Protein AF-A0AAX1ZIF3-F1 (afdb_monomer)

Secondary structure (DSSP, 8-state):
-HHHHHHHHHHIIIIIIHHHHHTT---HHHHHHHHHHHHHHHHHHTTS-TT---HHHHHHHHHTHHHHGGG--B-SS-SSTTPPPPB----SHHHHHHHHHHHHTTT-TT-EEEEEPPPBTTB--EEEEEEGGGTEEEEEEEE-STTS-HHHHHHHHHHHHHHHHTSGGGTT-EEEEEEEESS--HHHHHHHHHHHHTSTTEEEEEEEEPPP---

Mean predicted aligned error: 11.56 Å

Organism: Acinetobacter baumannii (NCBI:txid470)

Foldseek 3Di:
DVVVVVVVVCCCPPPVPVVCVVVVNDDPVNVVVVCVVVVVQVVVPPAAPSVADAPVNVVVVLLCVQVVCPVQQAFPDDPDPPDDRDHDDDQFQVSVLVVVCVVCCVRQVPKDAFQWDDDDVPDTATFGIARVVHLATEATGEDRDPPDPLVNVLVVLLVNQVVQLVDPSNVQGEYEYEYEYAHPPVVCVVVSQVSNCVRPRYPGYHYHYDHDDDD

Sequence (215 aa):
ENKNRLNLIHIFLNTEFKNSFIDENFSENILAALIYVFDKADKDISTVPPNGWSFEDLCNYLNNITPNLRRWTWELKPRTQGAEIVRWQINNEYHVQNLLYTLLAPIFPDIKDEENLPSIGQKKPRIDLYIPSLHTLIEVKYRKNTSKSFSELIGEIGEDASLYLSSESYSDAKVIVFLWDQTRSTQEHATFKMGIKSISGINECIVANSPSFIN

Structure (mmCIF, N/CA/C/O backbone):
data_AF-A0AAX1ZIF3-F1
#
_entry.id   AF-A0AAX1ZIF3-F1
#
loop_
_atom_site.group_PDB
_atom_site.id
_atom_site.type_symbol
_atom_site.label_atom_id
_atom_site.label_alt_id
_atom_site.label_comp_id
_atom_site.label_asym_id
_atom_site.label_entity_id
_atom_site.label_seq_id
_atom_site.pdbx_PDB_ins_code
_atom_site.Cartn_x
_atom_site.Cartn_y
_atom_site.Cartn_z
_atom_site.occupancy
_atom_site.B_iso_or_equiv
_atom_site.auth_seq_id
_atom_site.auth_comp_id
_atom_site.auth_asym_id
_atom_site.auth_atom_id
_atom_site.pdbx_PDB_model_num
ATOM 1 N N . GLU A 1 1 ? -26.975 -22.681 26.920 1.00 54.44 1 GLU A N 1
ATOM 2 C CA . GLU A 1 1 ? -25.848 -23.357 26.231 1.00 54.44 1 GLU A CA 1
ATOM 3 C C . GLU A 1 1 ? -24.497 -22.659 26.395 1.00 54.44 1 GLU A C 1
ATOM 5 O O . GLU A 1 1 ? -23.575 -23.302 26.879 1.00 54.44 1 GLU A O 1
ATOM 10 N N . ASN A 1 2 ? -24.356 -21.357 26.105 1.00 47.06 2 ASN A N 1
ATOM 11 C CA . ASN A 1 2 ? -23.049 -20.668 26.168 1.00 47.06 2 ASN A CA 1
ATOM 12 C C . ASN A 1 2 ? -22.349 -20.685 27.550 1.00 47.06 2 ASN A C 1
ATOM 14 O O . ASN A 1 2 ? -21.138 -20.878 27.616 1.00 47.06 2 ASN A O 1
ATOM 18 N N . LYS A 1 3 ? -23.095 -20.556 28.661 1.00 60.72 3 LYS A N 1
ATOM 19 C CA . LYS A 1 3 ? -22.528 -20.643 30.027 1.00 60.72 3 LYS A CA 1
ATOM 20 C C . LYS A 1 3 ? -21.965 -22.028 30.364 1.00 60.72 3 LYS A C 1
ATOM 22 O O . LYS A 1 3 ? -20.905 -22.112 30.971 1.00 60.72 3 LYS A O 1
ATOM 27 N N . ASN A 1 4 ? -22.635 -23.099 29.934 1.00 68.50 4 ASN A N 1
ATOM 28 C CA . ASN A 1 4 ? -22.145 -24.464 30.150 1.00 68.50 4 ASN A CA 1
ATOM 29 C C . ASN A 1 4 ? -20.885 -24.728 29.325 1.00 68.50 4 ASN A C 1
ATOM 31 O O . ASN A 1 4 ? -19.940 -25.315 29.836 1.00 68.50 4 ASN A O 1
ATOM 35 N N . ARG A 1 5 ? -20.837 -24.223 28.087 1.00 59.66 5 ARG A N 1
ATOM 36 C CA . ARG A 1 5 ? -19.658 -24.341 27.221 1.00 59.66 5 ARG A CA 1
ATOM 37 C C . ARG A 1 5 ? -18.428 -23.658 27.823 1.00 59.66 5 ARG A C 1
ATOM 39 O O . ARG A 1 5 ? -17.369 -24.267 27.879 1.00 59.66 5 ARG A O 1
ATOM 46 N N . LEU A 1 6 ? -18.575 -22.428 28.317 1.00 60.44 6 LEU A N 1
ATOM 47 C CA . LEU A 1 6 ? -17.484 -21.691 28.969 1.00 60.44 6 LEU A CA 1
ATOM 48 C C . LEU A 1 6 ? -17.012 -22.367 30.261 1.00 60.44 6 LEU A C 1
ATOM 50 O O . LEU A 1 6 ? -15.814 -22.404 30.522 1.00 60.44 6 LEU A O 1
ATOM 54 N N . ASN A 1 7 ? -17.935 -22.937 31.038 1.00 72.81 7 ASN A N 1
ATOM 55 C CA . ASN A 1 7 ? -17.588 -23.672 32.251 1.00 72.81 7 ASN A CA 1
ATOM 56 C C . ASN A 1 7 ? -16.807 -24.960 31.934 1.00 72.81 7 ASN A C 1
ATOM 58 O O . ASN A 1 7 ? -15.784 -25.229 32.551 1.00 72.81 7 ASN A O 1
ATOM 62 N N . LEU A 1 8 ? -17.232 -25.711 30.913 1.00 69.31 8 LEU A N 1
ATOM 63 C CA . LEU A 1 8 ? -16.524 -26.908 30.446 1.00 69.31 8 LEU A CA 1
ATOM 64 C C . LEU A 1 8 ? -15.120 -26.578 29.924 1.00 69.31 8 LEU A C 1
ATOM 66 O O . LEU A 1 8 ? -14.165 -27.260 30.277 1.00 69.31 8 LEU A O 1
ATOM 70 N N . ILE A 1 9 ? -14.980 -25.497 29.148 1.00 68.19 9 ILE A N 1
ATOM 71 C CA . ILE A 1 9 ? -13.672 -25.012 28.678 1.00 68.19 9 ILE A CA 1
ATOM 72 C C . ILE A 1 9 ? -12.780 -24.635 29.865 1.00 68.19 9 ILE A C 1
ATOM 74 O O . ILE A 1 9 ? -11.602 -24.976 29.881 1.00 68.19 9 ILE A O 1
ATOM 78 N N . HIS A 1 10 ? -13.333 -23.952 30.868 1.00 70.19 10 HIS A N 1
ATOM 79 C CA . HIS A 1 10 ? -12.582 -23.560 32.055 1.00 70.19 10 HIS A CA 1
ATOM 80 C C . HIS A 1 10 ? -12.097 -24.774 32.856 1.00 70.19 10 HIS A C 1
ATOM 82 O O . HIS A 1 10 ? -10.931 -24.816 33.235 1.00 70.19 10 HIS A O 1
ATOM 88 N N . ILE A 1 11 ? -12.964 -25.762 33.094 1.00 74.62 11 ILE A N 1
ATOM 89 C CA . ILE A 1 11 ? -12.614 -27.004 33.802 1.00 74.62 11 ILE A CA 1
ATOM 90 C C . ILE A 1 11 ? -11.526 -27.765 33.035 1.00 74.62 11 ILE A C 1
ATOM 92 O O . ILE A 1 11 ? -10.502 -28.128 33.613 1.00 74.62 11 ILE A O 1
ATOM 96 N N . PHE A 1 12 ? -11.695 -27.924 31.722 1.00 72.50 12 PHE A N 1
ATOM 97 C CA . PHE A 1 12 ? -10.707 -28.593 30.885 1.00 72.50 12 PHE A CA 1
ATOM 98 C C . PHE A 1 12 ? -9.350 -27.874 30.919 1.00 72.50 12 PHE A C 1
ATOM 100 O O . PHE A 1 12 ? -8.342 -28.487 31.253 1.00 72.50 12 PHE A O 1
ATOM 107 N N . LEU A 1 13 ? -9.306 -26.564 30.646 1.00 68.88 13 LEU A N 1
ATOM 108 C CA . LEU A 1 13 ? -8.047 -25.812 30.566 1.00 68.88 13 LEU A CA 1
ATOM 109 C C . LEU A 1 13 ? -7.347 -25.668 31.918 1.00 68.88 13 LEU A C 1
ATOM 111 O O . LEU A 1 13 ? -6.125 -25.776 31.992 1.00 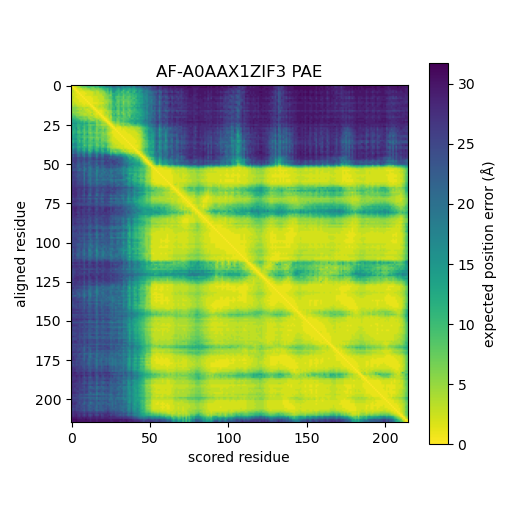68.88 13 LEU A O 1
ATOM 115 N N . ASN A 1 14 ? -8.097 -25.370 32.981 1.00 67.12 14 ASN A N 1
ATOM 116 C CA . ASN A 1 14 ? -7.504 -25.008 34.266 1.00 67.12 14 ASN A CA 1
ATOM 117 C C . ASN A 1 14 ? -7.336 -26.177 35.226 1.00 67.12 14 ASN A C 1
ATOM 119 O O . ASN A 1 14 ? -6.579 -26.038 36.183 1.00 67.12 14 ASN A O 1
ATOM 123 N N . THR A 1 15 ? -8.021 -27.293 34.998 1.00 65.50 15 THR A N 1
ATOM 124 C CA . THR A 1 15 ? -7.995 -28.426 35.922 1.00 65.50 15 THR A CA 1
ATOM 125 C C . THR A 1 15 ? -7.434 -29.659 35.241 1.00 65.50 15 THR A C 1
ATOM 127 O O . THR A 1 15 ? -6.406 -30.164 35.668 1.00 65.50 15 THR A O 1
ATOM 130 N N . GLU A 1 16 ? -8.040 -30.124 34.156 1.00 66.94 16 GLU A N 1
ATOM 131 C CA . GLU A 1 16 ? -7.619 -31.388 33.541 1.00 66.94 16 GLU A CA 1
ATOM 132 C C . GLU A 1 16 ? -6.311 -31.231 32.760 1.00 66.94 16 GLU A C 1
ATOM 134 O O . GLU A 1 16 ? -5.362 -31.985 32.970 1.00 66.94 16 GLU A O 1
ATOM 139 N N . PHE A 1 17 ? -6.223 -30.207 31.912 1.00 66.88 17 PHE A N 1
ATOM 140 C CA . PHE A 1 17 ? -5.078 -29.975 31.040 1.00 66.88 17 PHE A CA 1
ATOM 141 C C . PHE A 1 17 ? -3.835 -29.527 31.815 1.00 66.88 17 PHE A C 1
ATOM 143 O O . PHE A 1 17 ? -2.776 -30.133 31.676 1.00 66.88 17 PHE A O 1
ATOM 150 N N . LYS A 1 18 ? -3.960 -28.503 32.672 1.00 65.44 18 LYS A N 1
ATOM 151 C CA . LYS A 1 18 ? -2.836 -28.000 33.481 1.00 65.44 18 LYS A CA 1
ATOM 152 C C . LYS A 1 18 ? -2.271 -29.051 34.430 1.00 65.44 18 LYS A C 1
ATOM 154 O O . LYS A 1 18 ? -1.054 -29.151 34.528 1.00 65.44 18 LYS A O 1
ATOM 159 N N . ASN A 1 19 ? -3.120 -29.839 35.091 1.00 66.19 19 ASN A N 1
ATOM 160 C CA . ASN A 1 19 ? -2.633 -30.866 36.012 1.00 66.19 19 ASN A CA 1
ATOM 161 C C . ASN A 1 19 ? -1.974 -32.025 35.251 1.00 66.19 19 ASN A C 1
ATOM 163 O O . ASN A 1 19 ? -0.877 -32.432 35.611 1.00 66.19 19 ASN A O 1
ATOM 167 N N . SER A 1 20 ? -2.564 -32.475 34.136 1.00 64.69 20 SER A N 1
ATOM 168 C CA . SER A 1 20 ? -1.953 -33.521 33.295 1.00 64.69 20 SER A CA 1
ATOM 169 C C . SER A 1 20 ? -0.615 -33.083 32.685 1.00 64.69 20 SER A C 1
ATOM 171 O O . SER A 1 20 ? 0.263 -33.913 32.478 1.00 64.69 20 SER A O 1
ATOM 173 N N . PHE A 1 21 ? -0.445 -31.781 32.418 1.00 63.16 21 PHE A N 1
ATOM 174 C CA . PHE A 1 21 ? 0.812 -31.206 31.933 1.00 63.16 21 PHE A CA 1
ATOM 175 C C . PHE A 1 21 ? 1.900 -31.156 33.013 1.00 63.16 21 PHE A C 1
ATOM 177 O O . PHE A 1 21 ? 3.072 -31.328 32.699 1.00 63.16 21 PHE A O 1
ATOM 184 N N . ILE A 1 22 ? 1.525 -30.930 34.276 1.00 64.19 22 ILE A N 1
ATOM 185 C CA . ILE A 1 22 ? 2.457 -30.930 35.415 1.00 64.19 22 ILE A CA 1
ATOM 186 C C . ILE A 1 22 ? 2.921 -32.354 35.744 1.00 64.19 22 ILE A C 1
ATOM 188 O O . ILE A 1 22 ? 4.091 -32.553 36.057 1.00 64.19 22 ILE A O 1
ATOM 192 N N . ASP A 1 23 ? 2.020 -33.332 35.639 1.00 66.50 23 ASP A N 1
ATOM 193 C CA . ASP A 1 23 ? 2.282 -34.722 36.028 1.00 66.50 23 ASP A CA 1
ATOM 194 C C . ASP A 1 23 ? 2.811 -35.602 34.873 1.00 66.50 23 ASP A C 1
ATOM 196 O O . ASP A 1 23 ? 2.999 -36.803 35.059 1.00 66.50 23 ASP A O 1
ATOM 200 N N . GLU A 1 24 ? 3.009 -35.032 33.672 1.00 64.69 24 GLU A N 1
ATOM 201 C CA . GLU A 1 24 ? 3.404 -35.712 32.416 1.00 64.69 24 GLU A CA 1
ATOM 202 C C . GLU A 1 24 ? 2.545 -36.942 32.038 1.00 64.69 24 GLU A C 1
ATOM 204 O O . GLU A 1 24 ? 2.916 -37.750 31.184 1.00 64.69 24 GLU A O 1
ATOM 209 N N . ASN A 1 25 ? 1.366 -37.090 32.643 1.00 67.38 25 ASN A N 1
ATOM 210 C CA . ASN A 1 25 ? 0.545 -38.291 32.546 1.00 67.38 25 ASN A CA 1
ATOM 211 C C . ASN A 1 25 ? -0.729 -38.008 31.740 1.00 67.38 25 ASN A C 1
ATOM 213 O O . ASN A 1 25 ? -1.809 -37.766 32.284 1.00 67.38 25 ASN A O 1
ATOM 217 N N . PHE A 1 26 ? -0.594 -37.997 30.414 1.00 67.06 26 PHE A N 1
ATOM 218 C CA . PHE A 1 26 ? -1.705 -37.731 29.501 1.00 67.06 26 PHE A CA 1
ATOM 219 C C . PHE A 1 26 ? -2.489 -39.010 29.197 1.00 67.06 26 PHE A C 1
ATOM 221 O O . PHE A 1 26 ? -1.935 -39.993 28.710 1.00 67.06 26 PHE A O 1
ATOM 228 N N . SER A 1 27 ? -3.807 -38.986 29.412 1.00 75.50 27 SER A N 1
ATOM 229 C CA . SER A 1 27 ? -4.677 -40.052 28.898 1.00 75.50 27 SER A CA 1
ATOM 230 C C . SER A 1 27 ? -4.715 -40.044 27.362 1.00 75.50 27 SER A C 1
ATOM 232 O O . SER A 1 27 ? -4.562 -38.990 26.739 1.00 75.50 27 SER A O 1
ATOM 234 N N . GLU A 1 28 ? -4.986 -41.198 26.742 1.00 76.06 28 GLU A N 1
ATOM 235 C CA . GLU A 1 28 ? -5.074 -41.340 25.275 1.00 76.06 28 GLU A CA 1
ATOM 236 C C . GLU A 1 28 ? -6.054 -40.336 24.642 1.00 76.06 28 GLU A C 1
ATOM 238 O O . GLU A 1 28 ? -5.779 -39.770 23.586 1.00 76.06 28 GLU A O 1
ATOM 243 N N . ASN A 1 29 ? -7.162 -40.037 25.328 1.00 73.69 29 ASN A N 1
ATOM 244 C CA . ASN A 1 29 ? -8.156 -39.064 24.873 1.00 73.69 29 ASN A CA 1
ATOM 245 C C . ASN A 1 29 ? -7.629 -37.621 24.899 1.00 73.69 29 ASN A C 1
ATOM 247 O O . ASN A 1 29 ? -7.932 -36.844 23.994 1.00 73.69 29 ASN A O 1
ATOM 251 N N . ILE A 1 30 ? -6.832 -37.254 25.911 1.00 74.94 30 ILE A N 1
ATOM 252 C CA . ILE A 1 30 ? -6.202 -35.927 25.982 1.00 74.94 30 ILE A CA 1
ATOM 253 C C . ILE A 1 30 ? -5.134 -35.806 24.894 1.00 74.94 30 ILE A C 1
ATOM 255 O O . ILE A 1 30 ? -5.060 -34.774 24.232 1.00 74.94 30 ILE A O 1
ATOM 259 N N . LEU A 1 31 ? -4.358 -36.866 24.655 1.00 75.94 31 LEU A N 1
ATOM 260 C CA . LEU A 1 31 ? -3.363 -36.889 23.585 1.00 75.94 31 LEU A CA 1
ATOM 261 C C . LEU A 1 31 ? -4.022 -36.749 22.203 1.00 75.94 31 LEU A C 1
ATOM 263 O O . LEU A 1 31 ? -3.573 -35.950 21.388 1.00 75.94 31 LEU A O 1
ATOM 267 N N . ALA A 1 32 ? -5.127 -37.459 21.958 1.00 75.38 32 ALA A N 1
ATOM 268 C CA . ALA A 1 32 ? -5.898 -37.348 20.720 1.00 75.38 32 ALA A CA 1
ATOM 269 C C . ALA A 1 32 ? -6.518 -35.953 20.541 1.00 75.38 32 ALA A C 1
ATOM 271 O O . ALA A 1 32 ? -6.499 -35.412 19.436 1.00 75.38 32 ALA A O 1
ATOM 272 N N . ALA A 1 33 ? -7.023 -35.340 21.617 1.00 79.31 33 ALA A N 1
ATOM 273 C CA . ALA A 1 33 ? -7.526 -33.969 21.587 1.00 79.31 33 ALA A CA 1
ATOM 274 C C . ALA A 1 33 ? -6.408 -32.954 21.306 1.00 79.31 33 ALA A C 1
ATOM 276 O O . ALA A 1 33 ? -6.611 -32.036 20.517 1.00 79.31 33 ALA A O 1
ATOM 277 N N . LEU A 1 34 ? -5.223 -33.137 21.897 1.00 76.69 34 LEU A N 1
ATOM 278 C CA . LEU A 1 34 ? -4.050 -32.308 21.627 1.00 76.69 34 LEU A CA 1
ATOM 279 C C . LEU A 1 34 ? -3.603 -32.433 20.179 1.00 76.69 34 LEU A C 1
ATOM 281 O O . LEU A 1 34 ? -3.457 -31.415 19.517 1.00 76.69 34 LEU A O 1
ATOM 285 N N . ILE A 1 35 ? -3.448 -33.659 19.676 1.00 75.25 35 ILE A N 1
ATOM 286 C CA . ILE A 1 35 ? -3.110 -33.908 18.273 1.00 75.25 35 ILE A CA 1
ATOM 287 C C . ILE A 1 35 ? -4.164 -33.271 17.375 1.00 75.25 35 ILE A C 1
ATOM 289 O O . ILE A 1 35 ? -3.793 -32.561 16.462 1.00 75.25 35 ILE A O 1
ATOM 293 N N . TYR A 1 36 ? -5.459 -33.425 17.650 1.00 78.62 36 TYR A N 1
ATOM 294 C CA . TYR A 1 36 ? -6.511 -32.782 16.859 1.00 78.62 36 TYR A CA 1
ATOM 295 C C . TYR A 1 36 ? -6.435 -31.247 16.887 1.00 78.62 36 TYR A C 1
ATOM 297 O O . TYR A 1 36 ? -6.606 -30.609 15.851 1.00 78.62 36 TYR A O 1
ATOM 305 N N . VAL A 1 37 ? -6.174 -30.641 18.050 1.00 77.12 37 VAL A N 1
ATOM 306 C CA . VAL A 1 37 ? -6.008 -29.185 18.189 1.00 77.12 37 VAL A CA 1
ATOM 307 C C . VAL A 1 37 ? -4.765 -28.709 17.448 1.00 77.12 37 VAL A C 1
ATOM 309 O O . VAL A 1 37 ? -4.859 -27.723 16.727 1.00 77.12 37 VAL A O 1
ATOM 312 N N . PHE A 1 38 ? -3.639 -29.412 17.576 1.00 69.25 38 PHE A N 1
ATOM 313 C CA . PHE A 1 38 ? -2.416 -29.110 16.839 1.00 69.25 38 PHE A CA 1
ATOM 314 C C . PHE A 1 38 ? -2.603 -29.314 15.343 1.00 69.25 38 PHE A C 1
ATOM 316 O O . PHE A 1 38 ? -2.237 -28.439 14.592 1.00 69.25 38 PHE A O 1
ATOM 323 N N . ASP A 1 39 ? -3.257 -30.381 14.899 1.00 66.75 39 ASP A N 1
ATOM 324 C CA . ASP A 1 39 ? -3.504 -30.677 13.486 1.00 66.75 39 ASP A CA 1
ATOM 325 C C . ASP A 1 39 ? -4.503 -29.678 12.870 1.00 66.75 39 ASP A C 1
ATOM 327 O O . ASP A 1 39 ? -4.415 -29.322 11.694 1.00 66.75 39 ASP A O 1
ATOM 331 N N . LYS A 1 40 ? -5.453 -29.173 13.671 1.00 66.50 40 LYS A N 1
ATOM 332 C CA . LYS A 1 40 ? -6.357 -28.088 13.273 1.00 66.50 40 LYS A CA 1
ATOM 333 C C . LYS A 1 40 ? -5.637 -26.742 13.240 1.00 66.50 40 LYS A C 1
ATOM 335 O O . LYS A 1 40 ? -5.838 -26.006 12.280 1.00 66.50 40 LYS A O 1
ATOM 340 N N . ALA A 1 41 ? -4.802 -26.455 14.237 1.00 58.41 41 ALA A N 1
ATOM 341 C CA . ALA A 1 41 ? -3.949 -25.275 14.257 1.00 58.41 41 ALA A CA 1
ATOM 342 C C . ALA A 1 41 ? -2.951 -25.312 13.092 1.00 58.41 41 ALA A C 1
ATOM 344 O O . ALA A 1 41 ? -2.822 -24.322 12.396 1.00 58.41 41 ALA A O 1
ATOM 345 N N . ASP A 1 42 ? -2.342 -26.458 12.795 1.00 57.31 42 ASP A N 1
ATOM 346 C CA . ASP A 1 42 ? -1.377 -26.676 11.714 1.00 57.31 42 ASP A CA 1
ATOM 347 C C . ASP A 1 42 ? -2.023 -26.516 10.335 1.00 57.31 42 ASP A C 1
ATOM 349 O O . ASP A 1 42 ? -1.455 -25.884 9.442 1.00 57.31 42 ASP A O 1
ATOM 353 N N . LYS A 1 43 ? -3.260 -27.007 10.167 1.00 56.44 43 LYS A N 1
ATOM 354 C CA . LYS A 1 43 ? -4.082 -26.719 8.979 1.00 56.44 43 LYS A CA 1
ATOM 355 C C . LYS A 1 43 ? -4.381 -25.225 8.822 1.00 56.44 43 LYS A C 1
ATOM 357 O O . LYS A 1 43 ? -4.498 -24.765 7.688 1.00 56.44 43 LYS A O 1
ATOM 362 N N . ASP A 1 44 ? -4.454 -24.480 9.923 1.00 52.94 44 ASP A N 1
ATOM 363 C CA . ASP A 1 44 ? -4.643 -23.025 9.927 1.00 52.94 44 ASP A CA 1
ATOM 364 C C . ASP A 1 44 ? -3.287 -22.257 9.815 1.00 52.94 44 ASP A C 1
ATOM 366 O O . ASP A 1 44 ? -3.263 -21.109 9.376 1.00 52.94 44 ASP A O 1
ATOM 370 N N . ILE A 1 45 ? -2.143 -22.898 10.113 1.00 47.91 45 ILE A N 1
ATOM 371 C CA . ILE A 1 45 ? -0.772 -22.328 10.173 1.00 47.91 45 ILE A CA 1
ATOM 372 C C . ILE A 1 45 ? -0.072 -22.233 8.808 1.00 47.91 45 ILE A C 1
ATOM 374 O O . ILE A 1 45 ? 0.961 -21.574 8.693 1.00 47.91 45 ILE A O 1
ATOM 378 N N . SER A 1 46 ? -0.607 -22.824 7.736 1.00 47.53 46 SER A N 1
ATOM 379 C CA . SER A 1 46 ? 0.125 -22.845 6.456 1.00 47.53 46 SER A CA 1
ATOM 380 C C . SER A 1 46 ? 0.300 -21.476 5.765 1.00 47.53 46 SER A C 1
ATOM 382 O O . SER A 1 46 ? 1.047 -21.398 4.789 1.00 47.53 46 SER A O 1
ATOM 384 N N . THR A 1 47 ? -0.290 -20.384 6.277 1.00 52.38 47 THR A N 1
ATOM 385 C CA . THR A 1 47 ? -0.118 -19.027 5.711 1.00 52.38 47 THR A CA 1
ATOM 386 C C . THR A 1 47 ? -0.109 -17.851 6.706 1.00 52.38 47 THR A C 1
ATOM 388 O O . THR A 1 47 ? 0.279 -16.752 6.306 1.00 52.38 47 THR A O 1
ATOM 391 N N . VAL A 1 48 ? -0.497 -18.016 7.981 1.00 52.81 48 VAL A N 1
ATOM 392 C CA . VAL A 1 48 ? -0.734 -16.889 8.913 1.00 52.81 48 VAL A CA 1
ATOM 393 C C . VAL A 1 48 ? -0.269 -17.238 10.345 1.00 52.81 48 VAL A C 1
ATOM 395 O O . VAL A 1 48 ? -0.498 -18.361 10.792 1.00 52.81 48 VAL A O 1
ATOM 398 N N . PRO A 1 49 ? 0.379 -16.317 11.094 1.00 50.78 49 PRO A N 1
ATOM 399 C CA . PRO A 1 49 ? 0.674 -16.503 12.513 1.00 50.78 49 PRO A CA 1
ATOM 400 C C . PRO A 1 49 ? -0.602 -16.766 13.340 1.00 50.78 49 PRO A C 1
ATOM 402 O O . PRO A 1 49 ? -1.672 -16.256 13.006 1.00 50.78 49 PRO A O 1
ATOM 405 N N . PRO A 1 50 ? -0.498 -17.509 14.459 1.00 44.78 50 PRO A N 1
ATOM 406 C CA . PRO A 1 50 ? -1.641 -18.056 15.205 1.00 44.78 50 PRO A CA 1
ATOM 407 C C . PRO A 1 50 ? -2.634 -17.026 15.784 1.00 44.78 50 PRO A C 1
ATOM 409 O O . PRO A 1 50 ? -3.719 -17.411 16.207 1.00 44.78 50 PRO A O 1
ATOM 412 N N . ASN A 1 51 ? -2.300 -15.728 15.775 1.00 54.50 51 ASN A N 1
ATOM 413 C CA . ASN A 1 51 ? -3.157 -14.630 16.243 1.00 54.50 51 ASN A CA 1
ATOM 414 C C . ASN A 1 51 ? -3.705 -13.743 15.104 1.00 54.50 51 ASN A C 1
ATOM 416 O O . ASN A 1 51 ? -4.258 -12.678 15.378 1.00 54.50 51 ASN A O 1
ATOM 420 N N . GLY A 1 52 ? -3.535 -14.140 13.838 1.00 71.44 52 GLY A N 1
ATOM 421 C CA . GLY A 1 52 ? -3.704 -13.230 12.704 1.00 71.44 52 GLY A CA 1
ATOM 422 C C . GLY A 1 52 ? -2.531 -12.250 12.584 1.00 71.44 52 GLY A C 1
ATOM 423 O O . GLY A 1 52 ? -1.612 -12.256 13.404 1.00 71.44 52 GLY A O 1
ATOM 424 N N . TRP A 1 53 ? -2.525 -11.426 11.536 1.00 86.81 53 TRP A N 1
ATOM 425 C CA . TRP A 1 53 ? -1.509 -10.380 11.376 1.00 86.81 53 TRP A CA 1
ATOM 426 C C . TRP A 1 53 ? -1.860 -9.174 12.238 1.00 86.81 53 TRP A C 1
ATOM 428 O O . TRP A 1 53 ? -3.022 -8.800 12.352 1.00 86.81 53 TRP A O 1
ATOM 438 N N . SER A 1 54 ? -0.856 -8.531 12.818 1.00 90.50 54 SER A N 1
ATOM 439 C CA . SER A 1 54 ? -0.979 -7.169 13.325 1.00 90.50 54 SER A CA 1
ATOM 440 C C . SER A 1 54 ? -0.729 -6.149 12.206 1.00 90.50 54 SER A C 1
ATOM 442 O O . SER A 1 54 ? -0.246 -6.478 11.121 1.00 90.50 54 SER A O 1
ATOM 444 N N . PHE A 1 55 ? -1.008 -4.872 12.482 1.00 93.50 55 PHE A N 1
ATOM 445 C CA . PHE A 1 55 ? -0.611 -3.776 11.587 1.00 93.50 55 PHE A CA 1
ATOM 446 C C . PHE A 1 55 ? 0.904 -3.769 11.320 1.00 93.50 55 PHE A C 1
ATOM 448 O O . PHE A 1 55 ? 1.333 -3.521 10.198 1.00 93.50 55 PHE A O 1
ATOM 455 N N . GLU A 1 56 ? 1.708 -4.085 12.336 1.00 93.62 56 GLU A N 1
ATOM 456 C CA . GLU A 1 56 ? 3.164 -4.133 12.216 1.00 93.62 56 GLU A CA 1
ATOM 457 C C . GLU A 1 56 ? 3.615 -5.286 11.306 1.00 93.62 56 GLU A C 1
ATOM 459 O O . GLU A 1 56 ? 4.512 -5.109 10.484 1.00 93.62 56 GLU A O 1
ATOM 464 N N . ASP A 1 57 ? 2.949 -6.442 11.371 1.00 92.38 57 ASP A N 1
ATOM 465 C CA . ASP A 1 57 ? 3.225 -7.568 10.467 1.00 92.38 57 ASP A CA 1
ATOM 466 C C . ASP A 1 57 ? 2.925 -7.199 9.008 1.00 92.38 57 ASP A C 1
ATOM 468 O O . ASP A 1 57 ? 3.736 -7.475 8.120 1.00 92.38 57 ASP A O 1
ATOM 472 N N . LEU A 1 58 ? 1.811 -6.493 8.761 1.00 94.50 58 LEU A N 1
ATOM 473 C CA . LEU A 1 58 ? 1.475 -5.962 7.436 1.00 94.50 58 LEU A CA 1
ATOM 474 C C . LEU A 1 58 ? 2.549 -4.991 6.930 1.00 94.50 58 LEU A C 1
ATOM 476 O O . LEU A 1 58 ? 3.041 -5.147 5.809 1.00 94.50 58 LEU A O 1
ATOM 480 N N . CYS A 1 59 ? 2.951 -4.019 7.751 1.00 95.38 59 CYS A N 1
ATOM 481 C CA . CYS A 1 59 ? 4.005 -3.065 7.406 1.00 95.38 59 CYS A CA 1
ATOM 482 C C . CYS A 1 59 ? 5.328 -3.772 7.089 1.00 95.38 59 CYS A C 1
ATOM 484 O O . CYS A 1 59 ? 5.986 -3.449 6.094 1.00 95.38 59 CYS A O 1
ATOM 486 N N . ASN A 1 60 ? 5.710 -4.764 7.893 1.00 92.31 60 ASN A N 1
ATOM 487 C CA . ASN A 1 60 ? 6.926 -5.542 7.681 1.00 92.31 60 ASN A CA 1
ATOM 488 C C . ASN A 1 60 ? 6.861 -6.359 6.391 1.00 92.31 60 ASN A C 1
ATOM 490 O O . ASN A 1 60 ? 7.820 -6.362 5.616 1.00 92.31 60 ASN A O 1
ATOM 494 N N . TYR A 1 61 ? 5.737 -7.005 6.101 1.00 92.75 61 TYR A N 1
ATOM 495 C CA . TYR A 1 61 ? 5.562 -7.741 4.853 1.00 92.75 61 TYR A CA 1
ATOM 496 C C . TYR A 1 61 ? 5.656 -6.838 3.623 1.00 92.75 61 TYR A C 1
ATOM 498 O O . TYR A 1 61 ? 6.427 -7.121 2.704 1.00 92.75 61 TYR A O 1
ATOM 506 N N . LEU A 1 62 ? 4.922 -5.723 3.624 1.00 94.38 62 LEU A N 1
ATOM 507 C CA . LEU A 1 62 ? 4.898 -4.778 2.511 1.00 94.38 62 LEU A CA 1
ATOM 508 C C . LEU A 1 62 ? 6.287 -4.161 2.260 1.00 94.38 62 LEU A C 1
ATOM 510 O O . LEU A 1 62 ? 6.715 -4.061 1.107 1.00 94.38 62 LEU A O 1
ATOM 514 N N . ASN A 1 63 ? 7.044 -3.825 3.314 1.00 90.38 63 ASN A N 1
ATOM 515 C CA . ASN A 1 63 ? 8.437 -3.370 3.182 1.00 90.38 63 ASN A CA 1
ATOM 516 C C . ASN A 1 63 ? 9.351 -4.435 2.548 1.00 90.38 63 ASN A C 1
ATOM 518 O O . ASN A 1 63 ? 10.302 -4.099 1.837 1.00 90.38 63 ASN A O 1
ATOM 522 N N . ASN A 1 64 ? 9.044 -5.717 2.749 1.00 87.81 64 ASN A N 1
ATOM 523 C CA . ASN A 1 64 ? 9.803 -6.840 2.204 1.00 87.81 64 ASN A CA 1
ATOM 524 C C . ASN A 1 64 ? 9.359 -7.283 0.798 1.00 87.81 64 ASN A C 1
ATOM 526 O O . ASN A 1 64 ? 9.983 -8.180 0.225 1.00 87.81 64 ASN A O 1
ATOM 530 N N . ILE A 1 65 ? 8.367 -6.632 0.176 1.00 85.25 65 ILE A N 1
ATOM 531 C CA . ILE A 1 65 ? 7.978 -6.930 -1.214 1.00 85.25 65 ILE A CA 1
ATOM 532 C C . ILE A 1 65 ? 9.159 -6.717 -2.166 1.00 85.25 65 ILE A C 1
ATOM 534 O O . ILE A 1 65 ? 9.453 -7.598 -2.969 1.00 85.25 65 ILE A O 1
ATOM 538 N N . THR A 1 66 ? 9.883 -5.596 -2.063 1.00 76.19 66 THR A N 1
ATOM 539 C CA . THR A 1 66 ? 10.949 -5.250 -3.028 1.00 76.19 66 THR A CA 1
ATOM 540 C C . THR A 1 66 ? 12.050 -6.325 -3.114 1.00 76.19 66 THR A C 1
ATOM 542 O O . THR A 1 66 ? 12.357 -6.762 -4.227 1.00 76.19 66 THR A O 1
ATOM 545 N N . PRO A 1 67 ? 12.620 -6.828 -1.996 1.00 71.19 67 PRO A N 1
ATOM 546 C CA . PRO A 1 67 ? 13.528 -7.979 -2.026 1.00 71.19 67 PRO A CA 1
ATOM 547 C C . PRO A 1 67 ? 12.949 -9.248 -2.670 1.00 71.19 67 PRO A C 1
ATOM 549 O O . PRO A 1 67 ? 13.707 -10.014 -3.269 1.00 71.19 67 PRO A O 1
ATOM 552 N N . ASN A 1 68 ? 11.637 -9.473 -2.573 1.00 69.75 68 ASN A N 1
ATOM 553 C CA . ASN A 1 68 ? 10.962 -10.658 -3.113 1.00 69.75 68 ASN A CA 1
ATOM 554 C C . ASN A 1 68 ? 10.709 -10.573 -4.626 1.00 69.75 68 ASN A C 1
ATOM 556 O O . ASN A 1 68 ? 10.558 -11.600 -5.288 1.00 69.75 68 ASN A O 1
ATOM 560 N N . LEU A 1 69 ? 10.794 -9.379 -5.221 1.00 80.62 69 LEU A N 1
ATOM 561 C CA . LEU A 1 69 ? 10.690 -9.193 -6.673 1.00 80.62 69 LEU A CA 1
ATOM 562 C C . LEU A 1 69 ? 11.933 -9.682 -7.452 1.00 80.62 69 LEU A C 1
ATOM 564 O O . LEU A 1 69 ? 12.032 -9.475 -8.657 1.00 80.62 69 LEU A O 1
ATOM 568 N N . ARG A 1 70 ? 12.880 -10.391 -6.820 1.00 76.62 70 ARG A N 1
ATOM 569 C CA . ARG A 1 70 ? 14.034 -11.024 -7.502 1.00 76.62 70 ARG A CA 1
ATOM 570 C C . ARG A 1 70 ? 13.637 -12.008 -8.602 1.00 76.62 70 ARG A C 1
ATOM 572 O O . ARG A 1 70 ? 14.403 -12.222 -9.537 1.00 76.62 70 ARG A O 1
ATOM 579 N N . ARG A 1 71 ? 12.473 -12.647 -8.473 1.00 80.94 71 ARG A N 1
ATOM 580 C CA . ARG A 1 71 ? 11.927 -13.581 -9.472 1.00 80.94 71 ARG A CA 1
ATOM 581 C C . ARG A 1 71 ? 10.952 -12.905 -10.440 1.00 80.94 71 ARG A C 1
ATOM 583 O O . ARG A 1 71 ? 10.243 -13.607 -11.152 1.00 80.94 71 ARG A O 1
ATOM 590 N N . TRP A 1 72 ? 10.923 -11.570 -10.485 1.00 88.50 72 TRP A N 1
ATOM 591 C CA . TRP A 1 72 ? 10.090 -10.825 -11.423 1.00 88.50 72 TRP A CA 1
ATOM 592 C C . TRP A 1 72 ? 10.425 -11.205 -12.865 1.00 88.50 72 TRP A C 1
ATOM 594 O O . TRP A 1 72 ? 11.586 -11.165 -13.280 1.00 88.50 72 TRP A O 1
ATOM 604 N N . THR A 1 73 ? 9.410 -11.600 -13.631 1.00 88.81 73 THR A N 1
ATOM 605 C CA . THR A 1 73 ? 9.632 -12.079 -14.995 1.00 88.81 73 THR A CA 1
ATOM 606 C C . THR A 1 73 ? 9.949 -10.907 -15.910 1.00 88.81 73 THR A C 1
ATOM 608 O O . THR A 1 73 ? 9.102 -10.055 -16.184 1.00 88.81 73 THR A O 1
ATOM 611 N N . TRP A 1 74 ? 11.183 -10.879 -16.404 1.00 88.62 74 TRP A N 1
ATOM 612 C CA . TRP A 1 74 ? 11.629 -9.933 -17.413 1.00 88.62 74 TRP A CA 1
ATOM 613 C C . TRP A 1 74 ? 12.617 -10.596 -18.359 1.00 88.62 74 TRP A C 1
ATOM 615 O O . TRP A 1 74 ? 13.806 -10.730 -18.072 1.00 88.62 74 TRP A O 1
ATOM 625 N N . GLU A 1 75 ? 12.107 -11.064 -19.489 1.00 90.38 75 GLU A N 1
ATOM 626 C CA . GLU A 1 75 ? 12.907 -11.787 -20.463 1.00 90.38 75 GLU A CA 1
ATOM 627 C C . GLU A 1 75 ? 13.486 -10.834 -21.519 1.00 90.38 75 GLU A C 1
ATOM 629 O O . GLU A 1 75 ? 12.831 -9.918 -22.033 1.00 90.38 75 GLU A O 1
ATOM 634 N N . LEU A 1 76 ? 14.762 -11.048 -21.841 1.00 87.94 76 LEU A N 1
ATOM 635 C CA . LEU A 1 76 ? 15.444 -10.394 -22.963 1.00 87.94 76 LEU A CA 1
ATOM 636 C C . LEU A 1 76 ? 15.461 -11.282 -24.213 1.00 87.94 76 LEU A C 1
ATOM 638 O O . LEU A 1 76 ? 15.615 -10.782 -25.322 1.00 87.94 76 LEU A O 1
ATOM 642 N N . LYS A 1 77 ? 15.286 -12.593 -24.024 1.00 89.50 77 LYS A N 1
ATOM 643 C CA . LYS A 1 77 ? 15.212 -13.620 -25.064 1.00 89.50 77 LYS A CA 1
ATOM 644 C C . LYS A 1 77 ? 14.261 -14.737 -24.616 1.00 89.50 77 LYS A C 1
ATOM 646 O O . LYS A 1 77 ? 14.150 -14.941 -23.403 1.00 89.50 77 LYS A O 1
ATOM 651 N N . PRO A 1 78 ? 13.638 -15.475 -25.549 1.00 89.56 78 PRO A N 1
ATOM 652 C CA . PRO A 1 78 ? 12.830 -16.643 -25.216 1.00 89.56 78 PRO A CA 1
ATOM 653 C C . PRO A 1 78 ? 13.606 -17.645 -24.360 1.00 89.56 78 PRO A C 1
ATOM 655 O O . PRO A 1 78 ? 14.782 -17.917 -24.625 1.00 89.56 78 PRO A O 1
ATOM 658 N N . ARG A 1 79 ? 12.959 -18.206 -23.335 1.00 85.06 79 ARG A N 1
ATOM 659 C CA . ARG A 1 79 ? 13.566 -19.238 -22.473 1.00 85.06 79 ARG A CA 1
ATOM 660 C C . ARG A 1 79 ? 13.450 -20.652 -23.031 1.00 85.06 79 ARG A C 1
ATOM 662 O O . ARG A 1 79 ? 14.216 -21.524 -22.630 1.00 85.06 79 ARG A O 1
ATOM 669 N N . THR A 1 80 ? 12.528 -20.875 -23.959 1.00 88.44 80 THR A N 1
ATOM 670 C CA . THR A 1 80 ? 12.309 -22.157 -24.633 1.00 88.44 80 THR A CA 1
ATOM 671 C C . THR A 1 80 ? 12.177 -21.941 -26.139 1.00 88.44 80 THR A C 1
ATOM 673 O O . THR A 1 80 ? 11.859 -20.844 -26.605 1.00 88.44 80 THR A O 1
ATOM 676 N N . GLN A 1 81 ? 12.479 -22.979 -26.923 1.00 87.19 81 GLN A N 1
ATOM 677 C CA . GLN A 1 81 ? 12.407 -22.907 -28.381 1.00 87.19 81 GLN A CA 1
ATOM 678 C C . GLN A 1 81 ? 10.969 -22.605 -28.825 1.00 87.19 81 GLN A C 1
ATOM 680 O O . GLN A 1 81 ? 10.049 -23.345 -28.491 1.00 87.19 81 GLN A O 1
ATOM 685 N N . GLY A 1 82 ? 10.790 -21.520 -29.582 1.00 85.38 82 GLY A N 1
ATOM 686 C CA . GLY A 1 82 ? 9.486 -21.099 -30.103 1.00 85.38 82 GLY A CA 1
ATOM 687 C C . GLY A 1 82 ? 8.602 -20.315 -29.126 1.00 85.38 82 GLY A C 1
ATOM 688 O O . GLY A 1 82 ? 7.491 -19.963 -29.506 1.00 85.38 82 GLY A O 1
ATOM 689 N N . ALA A 1 83 ? 9.061 -20.022 -27.904 1.00 90.50 83 ALA A N 1
ATOM 690 C CA . ALA A 1 83 ? 8.299 -19.195 -26.968 1.00 90.50 83 ALA A CA 1
ATOM 691 C C . ALA A 1 83 ? 8.434 -17.693 -27.251 1.00 90.50 83 ALA A C 1
ATOM 693 O O . ALA A 1 83 ? 9.454 -17.219 -27.759 1.00 90.50 83 ALA A O 1
ATOM 694 N N . GLU A 1 84 ? 7.409 -16.938 -26.865 1.00 93.06 84 GLU A N 1
ATOM 695 C CA . GLU A 1 84 ? 7.468 -15.481 -26.819 1.00 93.06 84 GLU A CA 1
ATOM 696 C C . GLU A 1 84 ? 8.213 -15.000 -25.570 1.00 93.06 84 GLU A C 1
ATOM 698 O O . GLU A 1 84 ? 8.298 -15.691 -24.556 1.00 93.06 84 GLU A O 1
ATOM 703 N N . ILE A 1 85 ? 8.759 -13.790 -25.658 1.00 92.94 85 ILE A N 1
ATOM 704 C CA . ILE A 1 85 ? 9.415 -13.119 -24.537 1.00 92.94 85 ILE A CA 1
ATOM 705 C C . I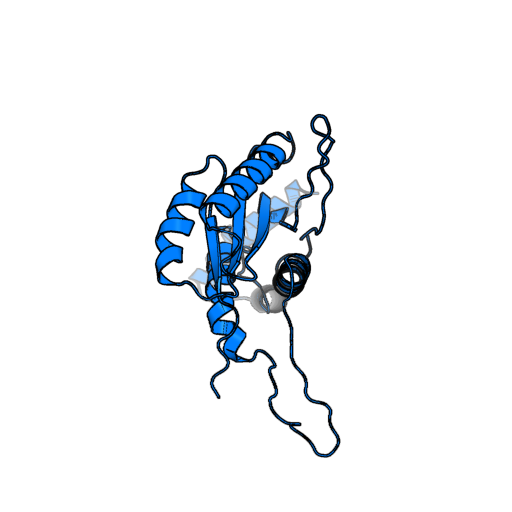LE A 1 85 ? 8.344 -12.642 -23.556 1.00 92.94 85 ILE A C 1
ATOM 707 O O . ILE A 1 85 ? 7.498 -11.824 -23.919 1.00 92.94 85 ILE A O 1
ATOM 711 N N . VAL A 1 86 ? 8.433 -13.059 -22.294 1.00 91.88 86 VAL A N 1
ATOM 712 C CA . VAL A 1 86 ? 7.512 -12.609 -21.242 1.00 91.88 86 VAL A CA 1
ATOM 713 C C . VAL A 1 86 ? 8.131 -11.493 -20.402 1.00 91.88 86 VAL A C 1
ATOM 715 O O . VAL A 1 86 ? 9.268 -11.576 -19.929 1.00 91.88 86 VAL A O 1
ATOM 718 N N . ARG A 1 87 ? 7.360 -10.425 -20.177 1.00 90.56 87 ARG A N 1
ATOM 719 C CA . ARG A 1 87 ? 7.713 -9.316 -19.281 1.00 90.56 87 ARG A CA 1
ATOM 720 C C . ARG A 1 87 ? 6.504 -8.914 -18.456 1.00 90.56 87 ARG A C 1
ATOM 722 O O . ARG A 1 87 ? 5.473 -8.549 -19.011 1.00 90.56 87 ARG A O 1
ATOM 729 N N . TRP A 1 88 ? 6.637 -8.933 -17.138 1.00 90.75 88 TRP A N 1
ATOM 730 C CA . TRP A 1 88 ? 5.609 -8.411 -16.245 1.00 90.75 88 TRP A CA 1
ATOM 731 C C . TRP A 1 88 ? 5.783 -6.895 -16.127 1.00 90.75 88 TRP A C 1
ATOM 733 O O . TRP A 1 88 ? 6.783 -6.409 -15.598 1.00 90.75 88 TRP A O 1
ATOM 743 N N . GLN A 1 89 ? 4.842 -6.137 -16.688 1.00 89.06 89 GLN A N 1
ATOM 744 C CA . GLN A 1 89 ? 4.905 -4.676 -16.736 1.00 89.06 89 GLN A CA 1
ATOM 745 C C . GLN A 1 89 ? 3.995 -4.032 -15.685 1.00 89.06 89 GLN A C 1
ATOM 747 O O . GLN A 1 89 ? 2.797 -4.309 -15.626 1.00 89.06 89 GLN A O 1
ATOM 752 N N . ILE A 1 90 ? 4.549 -3.093 -14.919 1.00 91.75 90 ILE A N 1
ATOM 753 C CA . ILE A 1 90 ? 3.794 -2.163 -14.075 1.00 91.75 90 ILE A CA 1
ATOM 754 C C . ILE A 1 90 ? 3.850 -0.794 -14.750 1.00 91.75 90 ILE A C 1
ATOM 756 O O . ILE A 1 90 ? 4.927 -0.215 -14.872 1.00 91.75 90 ILE A O 1
ATOM 760 N N . ASN A 1 91 ? 2.703 -0.306 -15.226 1.00 92.62 91 ASN A N 1
ATOM 761 C CA . ASN A 1 91 ? 2.630 0.897 -16.063 1.00 92.62 91 ASN A CA 1
ATOM 762 C C . ASN A 1 91 ? 1.827 2.041 -15.421 1.00 92.62 91 ASN A C 1
ATOM 764 O O . ASN A 1 91 ? 1.824 3.153 -15.953 1.00 92.62 91 ASN A O 1
ATOM 768 N N . ASN A 1 92 ? 1.107 1.762 -14.332 1.00 93.81 92 ASN A N 1
ATOM 769 C CA . ASN A 1 92 ? 0.213 2.686 -13.637 1.00 93.81 92 ASN A CA 1
ATOM 770 C C . ASN A 1 92 ? -0.116 2.165 -12.220 1.00 93.81 92 ASN A C 1
ATOM 772 O O . ASN A 1 92 ? 0.307 1.070 -11.843 1.00 93.81 92 ASN A O 1
ATOM 776 N N . GLU A 1 93 ? -0.889 2.954 -11.471 1.00 94.25 93 GLU A N 1
ATOM 777 C CA . GLU A 1 93 ? -1.334 2.679 -10.093 1.00 94.25 93 GLU A CA 1
ATOM 778 C C . GLU A 1 93 ? -2.190 1.414 -10.000 1.00 94.25 93 GLU A C 1
ATOM 780 O O . GLU A 1 93 ? -1.910 0.555 -9.169 1.00 94.25 93 GLU A O 1
ATOM 785 N N . TYR A 1 94 ? -3.127 1.219 -10.932 1.00 94.69 94 TYR A N 1
ATOM 786 C CA . TYR A 1 94 ? -3.984 0.029 -10.977 1.00 94.69 94 TYR A CA 1
ATOM 787 C C . TYR A 1 94 ? -3.194 -1.283 -11.073 1.00 94.69 94 TYR A C 1
ATOM 789 O O . TYR A 1 94 ? -3.559 -2.283 -10.463 1.00 94.69 94 TYR A O 1
ATOM 797 N N . HIS A 1 95 ? -2.077 -1.309 -11.807 1.00 95.56 95 HIS A N 1
ATOM 798 C CA . HIS A 1 95 ? -1.231 -2.506 -11.869 1.00 95.56 95 HIS A CA 1
ATOM 799 C C . HIS A 1 95 ? -0.589 -2.816 -10.508 1.00 95.56 95 HIS A C 1
ATOM 801 O O . HIS A 1 95 ? -0.440 -3.985 -10.152 1.00 95.56 95 HIS A O 1
ATOM 807 N N . VAL A 1 96 ? -0.201 -1.781 -9.755 1.00 95.31 96 VAL A N 1
ATOM 808 C CA . VAL A 1 96 ? 0.364 -1.927 -8.405 1.00 95.31 96 VAL A CA 1
ATOM 809 C C . VAL A 1 96 ? -0.721 -2.380 -7.433 1.00 95.31 96 VAL A C 1
ATOM 811 O O . VAL A 1 96 ? -0.492 -3.319 -6.677 1.00 95.31 96 VAL A O 1
ATOM 814 N N . GLN A 1 97 ? -1.908 -1.780 -7.499 1.00 96.38 97 GLN A N 1
ATOM 815 C CA . GLN A 1 97 ? -3.071 -2.170 -6.704 1.00 96.38 97 GLN A CA 1
ATOM 816 C C . GLN A 1 97 ? -3.421 -3.651 -6.919 1.00 96.38 97 GLN A C 1
ATOM 818 O O . GLN A 1 97 ? -3.494 -4.407 -5.954 1.00 96.38 97 GLN A O 1
ATOM 823 N N . ASN A 1 98 ? -3.516 -4.102 -8.175 1.00 95.81 98 ASN A N 1
ATOM 824 C CA . ASN A 1 98 ? -3.785 -5.505 -8.513 1.00 95.81 98 ASN A CA 1
ATOM 825 C C . ASN A 1 98 ? -2.698 -6.457 -7.992 1.00 95.81 98 ASN A C 1
ATOM 827 O O . ASN A 1 98 ? -2.999 -7.558 -7.523 1.00 95.81 98 ASN A O 1
ATOM 831 N N . LEU A 1 99 ? -1.427 -6.044 -8.068 1.00 94.25 99 LEU A N 1
ATOM 832 C CA . LEU A 1 99 ? -0.314 -6.812 -7.512 1.00 94.25 99 LEU A CA 1
ATOM 833 C C . LEU A 1 99 ? -0.456 -6.952 -5.992 1.00 94.25 99 LEU A C 1
ATOM 835 O O . LEU A 1 99 ? -0.350 -8.062 -5.476 1.00 94.25 99 LEU A O 1
ATOM 839 N N . LEU A 1 100 ? -0.715 -5.851 -5.284 1.00 95.88 100 LEU A N 1
ATOM 840 C CA . LEU A 1 100 ? -0.908 -5.868 -3.835 1.00 95.88 100 LEU A CA 1
ATOM 841 C C . LEU A 1 100 ? -2.112 -6.721 -3.439 1.00 95.88 100 LEU A C 1
ATOM 843 O O . LEU A 1 100 ? -1.978 -7.555 -2.551 1.00 95.88 100 LEU A O 1
ATOM 847 N N . TYR A 1 101 ? -3.241 -6.595 -4.137 1.00 95.88 101 TYR A N 1
ATOM 848 C CA . TYR A 1 101 ? -4.413 -7.439 -3.905 1.00 95.88 101 TYR A CA 1
ATOM 849 C C . TYR A 1 101 ? -4.067 -8.926 -4.056 1.00 95.88 101 TYR A C 1
ATOM 851 O O . TYR A 1 101 ? -4.352 -9.723 -3.168 1.00 95.88 101 TYR A O 1
ATOM 859 N N . THR A 1 102 ? -3.367 -9.298 -5.134 1.00 93.62 102 THR A N 1
ATOM 860 C CA . THR A 1 102 ? -2.947 -10.690 -5.386 1.00 93.62 102 THR A CA 1
ATOM 861 C C . THR A 1 102 ? -2.051 -11.241 -4.270 1.00 93.62 102 THR A C 1
ATOM 863 O O . THR A 1 102 ? -2.138 -12.421 -3.935 1.00 93.62 102 THR A O 1
ATOM 866 N N . LEU A 1 103 ? -1.187 -10.401 -3.692 1.00 91.94 103 LEU A N 1
ATOM 867 C CA . LEU A 1 103 ? -0.289 -10.783 -2.599 1.00 91.94 103 LEU A CA 1
ATOM 868 C C . LEU A 1 103 ? -1.003 -10.865 -1.243 1.00 91.94 103 LEU A C 1
ATOM 870 O O . LEU A 1 103 ? -0.670 -11.726 -0.432 1.00 91.94 103 LEU A O 1
ATOM 874 N N . LEU A 1 104 ? -1.962 -9.972 -0.993 1.00 93.69 104 LEU A N 1
ATOM 875 C CA . LEU A 1 104 ? -2.599 -9.800 0.313 1.00 93.69 104 LEU A CA 1
ATOM 876 C C . LEU A 1 104 ? -3.882 -10.618 0.480 1.00 93.69 104 LEU A C 1
ATOM 878 O O . LEU A 1 104 ? -4.133 -11.080 1.586 1.00 93.69 104 LEU A O 1
ATOM 882 N N . ALA A 1 105 ? -4.673 -10.849 -0.570 1.00 92.06 105 ALA A N 1
ATOM 883 C CA . ALA A 1 105 ? -5.944 -11.577 -0.477 1.00 92.06 105 ALA A CA 1
ATOM 884 C C . ALA A 1 105 ? -5.831 -13.001 0.112 1.00 92.06 105 ALA A C 1
ATOM 886 O O . ALA A 1 105 ? -6.713 -13.393 0.876 1.00 92.06 105 ALA A O 1
ATOM 887 N N . PRO A 1 106 ? -4.756 -13.781 -0.143 1.00 89.62 106 PRO A N 1
ATOM 888 C CA . PRO A 1 106 ? -4.562 -15.071 0.527 1.00 89.62 106 PRO A CA 1
ATOM 889 C C . PRO A 1 106 ? -4.326 -14.969 2.043 1.00 89.62 106 PRO A C 1
ATOM 891 O O . PRO A 1 106 ? -4.496 -15.955 2.756 1.00 89.62 106 PRO A O 1
ATOM 894 N N . ILE A 1 107 ? -3.894 -13.801 2.523 1.00 88.94 107 ILE A N 1
ATOM 895 C CA . ILE A 1 107 ? -3.564 -13.516 3.927 1.00 88.94 107 ILE A CA 1
ATOM 896 C C . ILE A 1 107 ? -4.759 -12.852 4.623 1.00 88.94 107 ILE A C 1
ATOM 898 O O . ILE A 1 107 ? -5.071 -13.169 5.768 1.00 88.94 107 ILE A O 1
ATOM 902 N N . PHE A 1 108 ? -5.450 -11.970 3.901 1.00 91.12 108 PHE A N 1
ATOM 903 C CA . PHE A 1 108 ? -6.609 -11.202 4.339 1.00 91.12 108 PHE A CA 1
ATOM 904 C C . PHE A 1 108 ? -7.787 -11.477 3.398 1.00 91.12 108 PHE A C 1
ATOM 906 O O . PHE A 1 108 ? -8.021 -10.702 2.470 1.00 91.12 108 PHE A O 1
ATOM 913 N N . PRO A 1 109 ? -8.546 -12.568 3.606 1.00 88.94 109 PRO A N 1
ATOM 914 C CA . PRO A 1 109 ? -9.693 -12.898 2.756 1.00 88.94 109 PRO A CA 1
ATOM 915 C C . PRO A 1 109 ? -10.801 -11.835 2.762 1.00 88.94 109 PRO A C 1
ATOM 917 O O . PRO A 1 109 ? -11.691 -11.872 1.918 1.00 88.94 109 PRO A O 1
ATOM 920 N N . ASP A 1 110 ? -10.775 -10.918 3.731 1.00 91.44 110 ASP A N 1
ATOM 921 C CA . ASP A 1 110 ? -11.701 -9.802 3.882 1.00 91.44 110 ASP A CA 1
ATOM 922 C C . ASP A 1 110 ? -11.227 -8.502 3.210 1.00 91.44 110 ASP A C 1
ATOM 924 O O . ASP A 1 110 ? -11.931 -7.495 3.306 1.00 91.44 110 ASP A O 1
ATOM 928 N N . ILE A 1 111 ? -10.066 -8.500 2.537 1.00 94.88 111 ILE A N 1
ATOM 929 C CA . ILE A 1 111 ? -9.586 -7.334 1.788 1.00 94.88 111 ILE A CA 1
ATOM 930 C C . I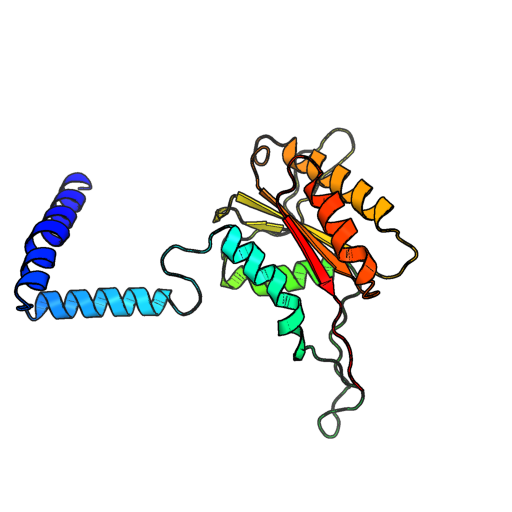LE A 1 111 ? -10.616 -6.908 0.736 1.00 94.88 111 ILE A C 1
ATOM 932 O O . ILE A 1 111 ? -11.143 -7.720 -0.027 1.00 94.88 111 ILE A O 1
ATOM 936 N N . LYS A 1 112 ? -10.886 -5.608 0.687 1.00 93.31 112 LYS A N 1
ATOM 937 C CA . LYS A 1 112 ? -11.728 -4.971 -0.320 1.00 93.31 112 LYS A CA 1
ATOM 938 C C . LYS A 1 112 ? -10.872 -4.109 -1.232 1.00 93.31 112 LYS A C 1
ATOM 940 O O . LYS A 1 112 ? -9.997 -3.389 -0.753 1.00 93.31 112 LYS A O 1
ATOM 945 N N . ASP A 1 113 ? -11.158 -4.150 -2.520 1.00 89.19 113 ASP A N 1
ATOM 946 C CA . ASP A 1 113 ? -10.640 -3.240 -3.532 1.00 89.19 113 ASP A CA 1
ATOM 947 C C . ASP A 1 113 ? -11.712 -2.233 -3.971 1.00 89.19 113 ASP A C 1
ATOM 949 O O . ASP A 1 113 ? -12.903 -2.539 -3.990 1.00 89.19 113 ASP A O 1
ATOM 953 N N . GLU A 1 114 ? -11.278 -1.015 -4.306 1.00 81.25 114 GLU A N 1
ATOM 954 C CA . GLU A 1 114 ? -12.115 0.030 -4.916 1.00 81.25 114 GLU A CA 1
ATOM 955 C C . GLU A 1 114 ? -13.408 0.383 -4.144 1.00 81.25 114 GLU A C 1
ATOM 957 O O . GLU A 1 114 ? -14.494 0.525 -4.719 1.00 81.25 114 GLU A O 1
ATOM 962 N N . GLU A 1 115 ? -13.316 0.590 -2.827 1.00 81.19 115 GLU A N 1
ATOM 963 C CA . GLU A 1 115 ? -14.479 0.983 -2.024 1.00 81.19 115 GLU A CA 1
ATOM 964 C C . GLU A 1 115 ? -14.810 2.471 -2.246 1.00 81.19 115 GLU A C 1
ATOM 966 O O . GLU A 1 115 ? -14.041 3.372 -1.902 1.00 81.19 115 GLU A O 1
ATOM 971 N N . ASN A 1 116 ? -15.968 2.738 -2.860 1.00 83.56 116 ASN A N 1
ATOM 972 C CA . ASN A 1 116 ? -16.448 4.101 -3.087 1.00 83.56 116 ASN A CA 1
ATOM 973 C C . ASN A 1 116 ? -16.972 4.707 -1.781 1.00 83.56 116 ASN A C 1
ATOM 975 O O . ASN A 1 116 ? -17.848 4.131 -1.133 1.00 83.56 116 ASN A O 1
ATOM 979 N N . LEU A 1 117 ? -16.502 5.906 -1.444 1.00 80.62 117 LEU A N 1
ATOM 980 C CA . LEU A 1 117 ? -17.006 6.667 -0.306 1.00 80.62 117 LEU A CA 1
ATOM 981 C C . LEU A 1 117 ? -18.199 7.550 -0.697 1.00 80.62 117 LEU A C 1
ATOM 983 O O . LEU A 1 117 ? -18.375 7.894 -1.875 1.00 80.62 117 LEU A O 1
ATOM 987 N N . PRO A 1 118 ? -19.025 7.965 0.285 1.00 80.38 118 PRO A N 1
ATOM 988 C CA . PRO A 1 118 ? -19.995 9.029 0.075 1.00 80.38 118 PRO A CA 1
ATOM 989 C C . PRO A 1 118 ? -19.334 10.258 -0.557 1.00 80.38 118 PRO A C 1
ATOM 991 O O . PRO A 1 118 ? -18.169 10.566 -0.307 1.00 80.38 118 PRO A O 1
ATOM 994 N N . SER A 1 119 ? -20.081 10.970 -1.400 1.00 79.69 119 SER A N 1
ATOM 995 C CA . SER A 1 119 ? -19.530 12.141 -2.083 1.00 79.69 119 SER A CA 1
ATOM 996 C C . SER A 1 119 ? -19.262 13.257 -1.075 1.00 79.69 119 SER A C 1
ATOM 998 O O . SER A 1 119 ? -20.141 13.602 -0.286 1.00 79.69 119 SER A O 1
ATOM 1000 N N . ILE A 1 120 ? -18.076 13.854 -1.143 1.00 76.12 120 ILE A N 1
ATOM 1001 C CA . ILE A 1 120 ? -17.702 15.021 -0.345 1.00 76.12 120 ILE A CA 1
ATOM 1002 C C . ILE A 1 120 ? -17.641 16.211 -1.301 1.00 76.12 120 ILE A C 1
ATOM 1004 O O . ILE A 1 120 ? -16.715 16.359 -2.104 1.00 76.12 120 ILE A O 1
ATOM 1008 N N . GLY A 1 121 ? -18.684 17.043 -1.270 1.00 81.19 121 GLY A N 1
ATOM 1009 C CA . GLY A 1 121 ? -18.869 18.109 -2.254 1.00 81.19 121 GLY A CA 1
ATOM 1010 C C . GLY A 1 121 ? -18.979 17.546 -3.676 1.00 81.19 121 GLY A C 1
ATOM 1011 O O . GLY A 1 121 ? -19.876 16.760 -3.968 1.00 81.19 121 GLY A O 1
ATOM 1012 N N . GLN A 1 122 ? -18.068 17.953 -4.565 1.00 78.06 122 GLN A N 1
ATOM 1013 C CA . GLN A 1 122 ? -17.999 17.455 -5.950 1.00 78.06 122 GLN A CA 1
ATOM 1014 C C . GLN A 1 122 ? -17.074 16.239 -6.120 1.00 78.06 122 GLN A C 1
ATOM 1016 O O . GLN A 1 122 ? -16.997 15.685 -7.216 1.00 78.06 122 GLN A O 1
ATOM 1021 N N . LYS A 1 123 ? -16.366 15.820 -5.063 1.00 78.25 123 LYS A N 1
ATOM 1022 C CA . LYS A 1 123 ? -15.442 14.685 -5.117 1.00 78.25 123 LYS A CA 1
ATOM 1023 C C . LYS A 1 123 ? -16.144 13.399 -4.707 1.00 78.25 123 LYS A C 1
ATOM 1025 O O . LYS A 1 123 ? -16.954 13.380 -3.782 1.00 78.25 123 LYS A O 1
ATOM 1030 N N . LYS A 1 124 ? -15.802 12.320 -5.406 1.00 82.06 124 LYS A N 1
ATOM 1031 C CA . LYS A 1 124 ? -16.196 10.947 -5.084 1.00 82.06 124 LYS A CA 1
ATOM 1032 C C . LYS A 1 124 ? -14.924 10.191 -4.726 1.00 82.06 124 LYS A C 1
ATOM 1034 O O . LYS A 1 124 ? -14.279 9.675 -5.636 1.00 82.06 124 LYS A O 1
ATOM 1039 N N . PRO A 1 125 ? -14.507 10.231 -3.452 1.00 84.81 125 PRO A N 1
ATOM 1040 C CA . PRO A 1 125 ? -13.290 9.558 -3.055 1.00 84.81 125 PRO A CA 1
ATOM 1041 C C . PRO A 1 125 ? -13.483 8.049 -3.173 1.00 84.81 125 PRO A C 1
ATOM 1043 O O . PRO A 1 125 ? -14.582 7.524 -2.966 1.00 84.81 125 PRO A O 1
ATOM 1046 N N . ARG A 1 126 ? -12.398 7.363 -3.505 1.00 88.44 126 ARG A N 1
ATOM 1047 C CA . ARG A 1 126 ? -12.356 5.913 -3.624 1.00 88.44 126 ARG A CA 1
ATOM 1048 C C . ARG A 1 126 ? -11.117 5.430 -2.905 1.00 88.44 126 ARG A C 1
ATOM 1050 O O . ARG A 1 126 ? -10.040 5.930 -3.183 1.00 88.44 126 ARG A O 1
ATOM 1057 N N . ILE A 1 127 ? -11.295 4.469 -2.013 1.00 90.06 127 ILE A N 1
ATOM 1058 C CA . ILE A 1 127 ? -10.188 3.808 -1.334 1.00 90.06 127 ILE A CA 1
ATOM 1059 C C . ILE A 1 127 ? -9.640 2.733 -2.275 1.00 90.06 127 ILE A C 1
ATOM 1061 O O . ILE A 1 127 ? -10.412 1.911 -2.776 1.00 90.06 127 ILE A O 1
ATOM 1065 N N . ASP A 1 128 ? -8.327 2.716 -2.500 1.00 95.50 128 ASP A N 1
ATOM 1066 C CA . ASP A 1 128 ? -7.701 1.719 -3.375 1.00 95.50 128 ASP A CA 1
ATOM 1067 C C . ASP A 1 128 ? -7.821 0.304 -2.796 1.00 95.50 128 ASP A C 1
ATOM 1069 O O . ASP A 1 128 ? -8.333 -0.600 -3.462 1.00 95.50 128 ASP A O 1
ATOM 1073 N N . LEU A 1 129 ? -7.375 0.110 -1.549 1.00 97.12 129 LEU A N 1
ATOM 1074 C CA . LEU A 1 129 ? -7.515 -1.146 -0.811 1.00 97.12 129 LEU A CA 1
ATOM 1075 C C . LEU A 1 129 ? -7.879 -0.882 0.654 1.00 97.12 129 LEU A C 1
ATOM 1077 O O . LEU A 1 129 ? -7.309 -0.003 1.304 1.00 97.12 129 LEU A O 1
ATOM 1081 N N . TYR A 1 130 ? -8.775 -1.698 1.201 1.00 96.50 130 TYR A N 1
ATOM 1082 C CA . TYR A 1 130 ? -9.147 -1.685 2.614 1.00 96.50 130 TYR A CA 1
ATOM 1083 C C . TYR A 1 130 ? -9.059 -3.090 3.206 1.00 96.50 130 TYR A C 1
ATOM 1085 O O . TYR A 1 130 ? -9.593 -4.037 2.636 1.00 96.50 130 TYR A O 1
ATOM 1093 N N . ILE A 1 131 ? -8.411 -3.225 4.364 1.00 96.06 131 ILE A N 1
ATOM 1094 C CA . ILE A 1 131 ? -8.341 -4.463 5.149 1.00 96.06 131 ILE A CA 1
ATOM 1095 C C . ILE A 1 131 ? -9.177 -4.267 6.427 1.00 96.06 131 ILE A C 1
ATOM 1097 O O . ILE A 1 131 ? -8.679 -3.673 7.394 1.00 96.06 131 ILE A O 1
ATOM 1101 N N . PRO A 1 132 ? -10.440 -4.738 6.458 1.00 93.81 132 PRO A N 1
ATOM 1102 C CA . PRO A 1 132 ? -11.351 -4.547 7.587 1.00 93.81 132 PRO A CA 1
ATOM 1103 C C . PRO A 1 132 ? -10.833 -5.129 8.901 1.00 93.81 132 PRO A C 1
ATOM 1105 O O . PRO A 1 132 ? -10.900 -4.462 9.931 1.00 93.81 132 PRO A O 1
ATOM 1108 N N . SER A 1 133 ? -10.262 -6.332 8.869 1.00 91.88 133 SER A N 1
ATOM 1109 C CA . SER A 1 133 ? -9.711 -7.035 10.033 1.00 91.88 133 SER A CA 1
ATOM 1110 C C . SER A 1 133 ? -8.601 -6.261 10.748 1.00 91.88 133 SER A C 1
ATOM 1112 O O . SER A 1 133 ? -8.413 -6.433 11.952 1.00 91.88 133 SER A O 1
ATOM 1114 N N . LEU A 1 134 ? -7.904 -5.370 10.036 1.00 94.50 134 LEU A N 1
ATOM 1115 C CA . LEU A 1 134 ? -6.874 -4.485 10.589 1.00 94.50 134 LEU A CA 1
ATOM 1116 C C . LEU A 1 134 ? -7.327 -3.032 10.726 1.00 94.50 134 LEU A C 1
ATOM 1118 O O . LEU A 1 134 ? -6.537 -2.197 11.176 1.00 94.50 134 LEU A O 1
ATOM 1122 N N . HIS A 1 135 ? -8.548 -2.721 10.290 1.00 95.38 135 HIS A N 1
ATOM 1123 C CA . HIS A 1 135 ? -9.053 -1.366 10.106 1.00 95.38 135 HIS A CA 1
ATOM 1124 C C . HIS A 1 135 ? -8.013 -0.456 9.418 1.00 95.38 135 HIS A C 1
ATOM 1126 O O . HIS A 1 135 ? -7.625 0.594 9.932 1.00 95.38 135 HIS A O 1
ATOM 1132 N N . THR A 1 136 ? -7.463 -0.935 8.294 1.00 97.00 136 THR A N 1
ATOM 1133 C CA . THR A 1 136 ? -6.310 -0.318 7.617 1.00 97.00 136 THR A CA 1
ATOM 1134 C C . THR A 1 136 ? -6.588 -0.078 6.134 1.00 97.00 136 THR A C 1
ATOM 1136 O O . THR A 1 136 ? -6.910 -1.014 5.403 1.00 97.00 136 THR A O 1
ATOM 1139 N N . LEU A 1 137 ? -6.430 1.169 5.695 1.00 97.12 137 LEU A N 1
ATOM 1140 C CA . LEU A 1 137 ? -6.456 1.607 4.301 1.00 97.12 137 LEU A CA 1
ATOM 1141 C C . LEU A 1 137 ? -5.048 1.520 3.701 1.00 97.12 137 LEU A C 1
ATOM 1143 O O . LEU A 1 137 ? -4.066 1.857 4.370 1.00 97.12 137 LEU A O 1
ATOM 1147 N N . ILE A 1 138 ? -4.949 1.133 2.432 1.00 97.69 138 ILE A N 1
ATOM 1148 C CA . ILE A 1 138 ? -3.711 1.235 1.655 1.00 97.69 138 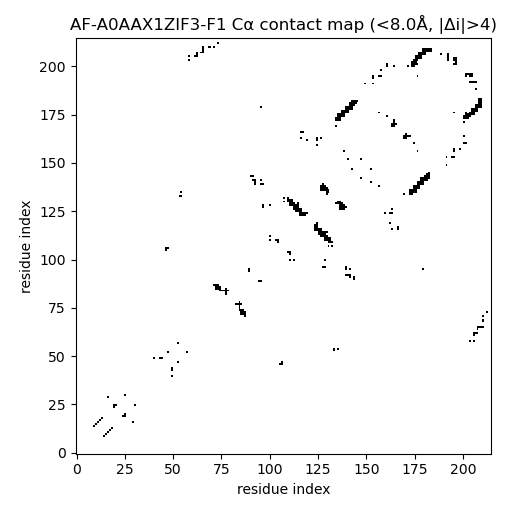ILE A CA 1
ATOM 1149 C C . ILE A 1 138 ? -3.976 2.139 0.453 1.00 97.69 138 ILE A C 1
ATOM 1151 O O . ILE A 1 138 ? -4.741 1.774 -0.434 1.00 97.69 138 ILE A O 1
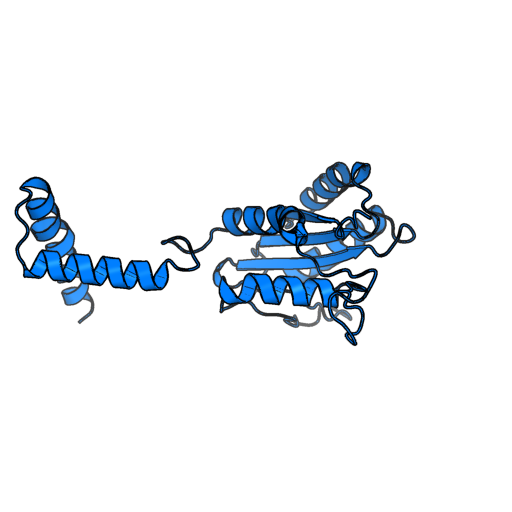ATOM 1155 N N . GLU A 1 139 ? -3.324 3.298 0.441 1.00 97.31 139 GLU A N 1
ATOM 1156 C CA . GLU A 1 139 ? -3.328 4.263 -0.661 1.00 97.31 139 GLU A CA 1
ATOM 1157 C C . GLU A 1 139 ? -2.152 3.966 -1.594 1.00 97.31 139 GLU A C 1
ATOM 1159 O O . GLU A 1 139 ? -0.995 3.953 -1.154 1.00 97.31 139 GLU A O 1
ATOM 1164 N N . VAL A 1 140 ? -2.419 3.722 -2.875 1.00 97.25 140 VAL A N 1
ATOM 1165 C CA . VAL A 1 140 ? -1.412 3.271 -3.837 1.00 97.25 140 VAL A CA 1
ATOM 1166 C C . VAL A 1 140 ? -1.047 4.404 -4.784 1.00 97.25 140 VAL A C 1
ATOM 1168 O O . VAL A 1 140 ? -1.853 4.862 -5.585 1.00 97.25 140 VAL A O 1
ATOM 1171 N N . LYS A 1 141 ? 0.228 4.799 -4.782 1.00 96.56 141 LYS A N 1
ATOM 1172 C CA . LYS A 1 141 ? 0.772 5.752 -5.757 1.00 96.56 141 LYS A CA 1
ATOM 1173 C C . LYS A 1 141 ? 1.811 5.106 -6.657 1.00 96.56 141 LYS A C 1
ATOM 1175 O O . LYS A 1 141 ? 2.598 4.256 -6.239 1.00 96.56 141 LYS A O 1
ATOM 1180 N N . TYR A 1 142 ? 1.873 5.561 -7.903 1.00 95.50 142 TYR A N 1
ATOM 1181 C CA . TYR A 1 142 ? 2.859 5.107 -8.881 1.00 95.50 142 TYR A CA 1
ATOM 1182 C C . TYR A 1 142 ? 3.580 6.299 -9.485 1.00 95.50 142 TYR A C 1
ATOM 1184 O O . TYR A 1 142 ? 3.000 7.181 -10.123 1.00 95.50 142 TYR A O 1
ATOM 1192 N N . ARG A 1 143 ? 4.901 6.286 -9.343 1.00 94.44 143 ARG A N 1
ATOM 1193 C CA . ARG A 1 143 ? 5.767 7.290 -9.938 1.00 94.44 143 ARG A CA 1
ATOM 1194 C C . ARG A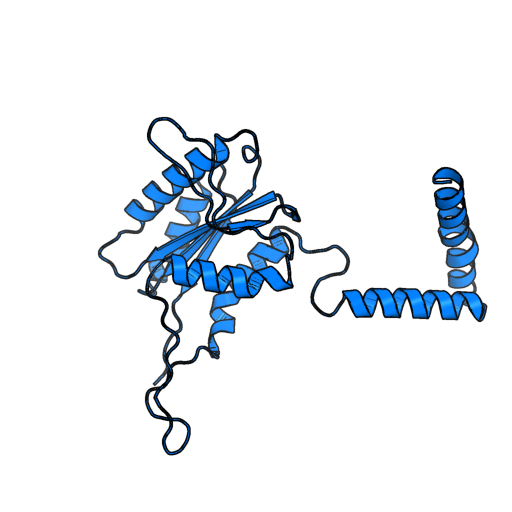 1 143 ? 6.441 6.722 -11.173 1.00 94.44 143 ARG A C 1
ATOM 1196 O O . ARG A 1 143 ? 7.431 6.000 -11.089 1.00 94.44 143 ARG A O 1
ATOM 1203 N N . LYS A 1 144 ? 5.899 7.090 -12.334 1.00 91.31 144 LYS A N 1
ATOM 1204 C CA . LYS A 1 144 ? 6.378 6.648 -13.652 1.00 91.31 144 LYS A CA 1
ATOM 1205 C C . LYS A 1 144 ? 7.782 7.148 -13.990 1.00 91.31 144 LYS A C 1
ATOM 1207 O O . LYS A 1 144 ? 8.602 6.412 -14.530 1.00 91.31 144 LYS A O 1
ATOM 1212 N N . ASN A 1 145 ? 8.009 8.439 -13.779 1.00 89.75 145 ASN A N 1
ATOM 1213 C CA . ASN A 1 145 ? 9.206 9.164 -14.188 1.00 89.75 145 ASN A CA 1
ATOM 1214 C C . ASN A 1 145 ? 9.420 10.373 -13.255 1.00 89.75 145 ASN A C 1
ATOM 1216 O O . ASN A 1 145 ? 8.700 10.549 -12.272 1.00 89.75 145 ASN A O 1
ATOM 1220 N N . THR A 1 146 ? 10.405 11.215 -13.565 1.00 87.75 146 THR A N 1
ATOM 1221 C CA . THR A 1 146 ? 10.735 12.394 -12.756 1.00 87.75 146 THR A CA 1
ATOM 1222 C C . THR A 1 146 ? 9.879 13.625 -13.044 1.00 87.75 146 THR A C 1
ATOM 1224 O O . THR A 1 146 ? 10.110 14.647 -12.406 1.00 87.75 146 THR A O 1
ATOM 1227 N N . SER A 1 147 ? 8.914 13.566 -13.973 1.00 90.25 147 SER A N 1
ATOM 1228 C CA . SER A 1 147 ? 8.052 14.718 -14.272 1.00 90.25 147 SER A CA 1
ATOM 1229 C C . SER A 1 147 ? 7.123 15.045 -13.113 1.00 90.25 147 SER A C 1
ATOM 1231 O O . SER A 1 147 ? 6.815 16.210 -12.909 1.00 90.25 147 SER A O 1
ATOM 1233 N N . LYS A 1 148 ? 6.699 14.021 -12.362 1.00 90.44 148 LYS A N 1
ATOM 1234 C CA . LYS A 1 148 ? 5.961 14.180 -11.113 1.00 90.44 148 LYS A CA 1
ATOM 1235 C C . LYS A 1 148 ? 6.947 14.190 -9.950 1.00 90.44 148 LYS A C 1
ATOM 1237 O O . LYS A 1 148 ? 7.679 13.217 -9.710 1.00 90.44 148 LYS A O 1
ATOM 1242 N N . SER A 1 149 ? 7.011 15.317 -9.264 1.00 92.12 149 SER A N 1
ATOM 1243 C CA . SER A 1 149 ? 7.868 15.528 -8.106 1.00 92.12 149 SER A CA 1
ATOM 1244 C C . SER A 1 149 ? 7.332 14.794 -6.876 1.00 92.12 149 SER A C 1
ATOM 1246 O O . SER A 1 149 ? 6.145 14.487 -6.763 1.00 92.12 149 SER A O 1
ATOM 1248 N N . PHE A 1 150 ? 8.214 14.532 -5.911 1.00 92.44 150 PHE A N 1
ATOM 1249 C CA . PHE A 1 150 ? 7.792 14.009 -4.612 1.00 92.44 150 PHE A CA 1
ATOM 1250 C C . PHE A 1 150 ? 6.886 14.994 -3.863 1.00 92.44 150 PHE A C 1
ATOM 1252 O O . PHE A 1 150 ? 5.989 14.558 -3.154 1.00 92.44 150 PHE A O 1
ATOM 1259 N N . SER A 1 151 ? 7.066 16.306 -4.057 1.00 92.44 151 SER A N 1
ATOM 1260 C CA . SER A 1 151 ? 6.206 17.322 -3.442 1.00 92.44 151 SER A CA 1
ATOM 1261 C C . SER A 1 151 ? 4.772 17.268 -3.967 1.00 92.44 151 SER A C 1
ATOM 1263 O O . SER A 1 151 ? 3.840 17.398 -3.181 1.00 92.44 151 SER A O 1
ATOM 1265 N N . GLU A 1 152 ? 4.585 17.070 -5.275 1.00 94.69 152 GLU A N 1
ATOM 1266 C CA . GLU A 1 152 ? 3.248 16.893 -5.860 1.00 94.69 152 GLU A CA 1
ATOM 1267 C C . GLU A 1 152 ? 2.587 15.620 -5.328 1.00 94.69 152 GLU A C 1
ATOM 1269 O O . GLU A 1 152 ? 1.427 15.661 -4.932 1.00 94.69 152 GLU A O 1
ATOM 1274 N N . LEU A 1 153 ? 3.341 14.518 -5.225 1.00 95.06 153 LEU A N 1
ATOM 1275 C CA . LEU A 1 153 ? 2.840 13.278 -4.623 1.00 95.06 153 LEU A CA 1
ATOM 1276 C C . LEU A 1 153 ? 2.418 13.472 -3.163 1.00 95.06 153 LEU A C 1
ATOM 1278 O O . LEU A 1 153 ? 1.353 13.004 -2.783 1.00 95.06 153 LEU A O 1
ATOM 1282 N N . ILE A 1 154 ? 3.220 14.173 -2.355 1.00 95.31 154 ILE A N 1
ATOM 1283 C CA . ILE A 1 154 ? 2.872 14.497 -0.960 1.00 95.31 154 ILE A CA 1
ATOM 1284 C C . ILE A 1 154 ? 1.550 15.272 -0.899 1.00 95.31 154 ILE A C 1
ATOM 1286 O O . ILE A 1 154 ? 0.708 14.961 -0.060 1.00 95.31 154 ILE A O 1
ATOM 1290 N N . GLY A 1 155 ? 1.360 16.256 -1.786 1.00 95.50 155 GLY A N 1
ATOM 1291 C CA . GLY A 1 155 ? 0.133 17.050 -1.852 1.00 95.50 155 GLY A CA 1
ATOM 1292 C C . GLY A 1 155 ? -1.102 16.210 -2.173 1.00 95.50 155 GLY A C 1
ATOM 1293 O O . GLY A 1 155 ? -2.098 16.298 -1.460 1.00 95.50 155 GLY A O 1
ATOM 1294 N N . GLU A 1 156 ? -1.018 15.358 -3.195 1.00 94.69 156 GLU A N 1
ATOM 1295 C CA . GLU A 1 156 ? -2.109 14.447 -3.566 1.00 94.69 156 GLU A CA 1
ATOM 1296 C C . GLU A 1 156 ? -2.438 13.457 -2.446 1.00 94.69 156 GLU A C 1
ATOM 1298 O O . GLU A 1 156 ? -3.592 13.319 -2.065 1.00 94.69 156 GLU A O 1
ATOM 1303 N N . ILE A 1 157 ? -1.421 12.825 -1.856 1.00 95.44 157 ILE A N 1
ATOM 1304 C CA . ILE A 1 157 ? -1.611 11.865 -0.763 1.00 95.44 157 ILE A CA 1
ATOM 1305 C C . ILE A 1 157 ? -2.268 12.532 0.452 1.00 95.44 157 ILE A C 1
ATOM 1307 O O . ILE A 1 157 ? -3.133 11.937 1.094 1.00 95.44 157 ILE A O 1
ATOM 1311 N N . GLY A 1 158 ? -1.867 13.763 0.782 1.00 94.19 158 GLY A N 1
ATOM 1312 C CA . GLY A 1 158 ? -2.491 14.522 1.864 1.00 94.19 158 GLY A CA 1
ATOM 1313 C C . GLY A 1 158 ? -3.961 14.839 1.584 1.00 94.19 158 GLY A C 1
ATOM 1314 O O . GLY A 1 158 ? -4.791 14.762 2.491 1.00 94.19 158 GLY A O 1
ATOM 1315 N N . GLU A 1 159 ? -4.293 15.156 0.332 1.00 93.31 159 GLU A N 1
ATOM 1316 C CA . GLU A 1 159 ? -5.671 15.366 -0.106 1.00 93.31 159 GLU A CA 1
ATOM 1317 C C . GLU A 1 159 ? -6.504 14.084 0.031 1.00 93.31 159 GLU A C 1
ATOM 1319 O O . GLU A 1 159 ? -7.554 14.112 0.676 1.00 93.31 159 GLU A O 1
ATOM 1324 N N . ASP A 1 160 ? -6.014 12.960 -0.488 1.00 91.62 160 ASP A N 1
ATOM 1325 C CA . ASP A 1 160 ? -6.712 11.671 -0.451 1.00 91.62 160 ASP A CA 1
ATOM 1326 C C . ASP A 1 160 ? -6.935 11.193 0.993 1.00 91.62 160 ASP A C 1
ATOM 1328 O O . ASP A 1 160 ? -8.067 10.905 1.390 1.00 91.62 160 ASP A O 1
ATOM 1332 N N . ALA A 1 161 ? -5.892 11.233 1.831 1.00 91.62 161 ALA A N 1
ATOM 1333 C CA . ALA A 1 161 ? -5.992 10.874 3.246 1.00 91.62 161 ALA A CA 1
ATOM 1334 C C . ALA A 1 161 ? -7.033 11.729 3.987 1.00 91.62 161 ALA A C 1
ATOM 1336 O O . ALA A 1 161 ? -7.826 11.204 4.771 1.00 91.62 161 ALA A O 1
ATOM 1337 N N . SER A 1 162 ? -7.084 13.038 3.708 1.00 91.88 162 SER A N 1
ATOM 1338 C CA . SER A 1 162 ? -8.074 13.929 4.325 1.00 91.88 162 SER A CA 1
ATOM 1339 C C . SER A 1 162 ? -9.514 13.567 3.948 1.00 91.88 162 SER A C 1
ATOM 1341 O O . SER A 1 162 ? -10.414 13.667 4.784 1.00 91.88 162 SER A O 1
ATOM 1343 N N . LEU A 1 163 ? -9.741 13.099 2.715 1.00 90.81 163 LEU A N 1
ATOM 1344 C CA . LEU A 1 163 ? -11.059 12.667 2.256 1.00 90.81 163 LEU A CA 1
ATOM 1345 C C . LEU A 1 163 ? -11.481 11.372 2.948 1.00 90.81 163 LEU A C 1
ATOM 1347 O O . LEU A 1 163 ? -12.612 11.290 3.428 1.00 90.81 163 LEU A O 1
ATOM 1351 N N . TYR A 1 164 ? -10.585 10.391 3.057 1.00 88.88 164 TYR A N 1
ATOM 1352 C CA . TYR A 1 164 ? -10.894 9.115 3.707 1.00 88.88 164 TYR A CA 1
ATOM 1353 C C . TYR A 1 164 ? -11.248 9.296 5.181 1.00 88.88 164 TYR A C 1
ATOM 1355 O O . TYR A 1 164 ? -12.297 8.833 5.630 1.00 88.88 164 TYR A O 1
ATOM 1363 N N . LEU A 1 165 ? -10.420 10.043 5.910 1.00 87.69 165 LEU A N 1
ATOM 1364 C CA . LEU A 1 165 ? -10.559 10.241 7.355 1.00 87.69 165 LEU A CA 1
ATOM 1365 C C . LEU A 1 165 ? -11.714 11.180 7.734 1.00 87.69 165 LEU A C 1
ATOM 1367 O O . LEU A 1 165 ? -12.096 11.259 8.898 1.00 87.69 165 LEU A O 1
ATOM 1371 N N . SER A 1 166 ? -12.297 11.885 6.762 1.00 87.81 166 SER A N 1
ATOM 1372 C CA . SER A 1 166 ? -13.523 12.660 6.978 1.00 87.81 166 SER A CA 1
ATOM 1373 C C . SER A 1 166 ? -14.795 11.801 6.985 1.00 87.81 166 SER A C 1
ATOM 1375 O O . SER A 1 166 ? -15.846 12.265 7.428 1.00 87.81 166 SER A O 1
ATOM 1377 N N . SER A 1 167 ? -14.716 10.553 6.509 1.00 85.12 167 SER A N 1
ATOM 1378 C CA . SER A 1 167 ? -15.814 9.592 6.590 1.00 85.12 167 SER A CA 1
ATOM 1379 C C . SER A 1 167 ? -15.893 8.995 7.993 1.00 85.12 167 SER A C 1
ATOM 1381 O O . SER A 1 167 ? -14.899 8.493 8.512 1.00 85.12 167 SER A O 1
ATOM 1383 N N . GLU A 1 168 ? -17.088 8.970 8.587 1.00 84.81 168 GLU A N 1
ATOM 1384 C CA . GLU A 1 168 ? -17.311 8.419 9.933 1.00 84.81 168 GLU A CA 1
ATOM 1385 C C . GLU A 1 168 ? -16.820 6.967 10.052 1.00 84.81 168 GLU A C 1
ATOM 1387 O O . GLU A 1 168 ? -16.211 6.598 11.051 1.00 84.81 168 GLU A O 1
ATOM 1392 N N . SER A 1 169 ? -16.992 6.165 8.995 1.00 8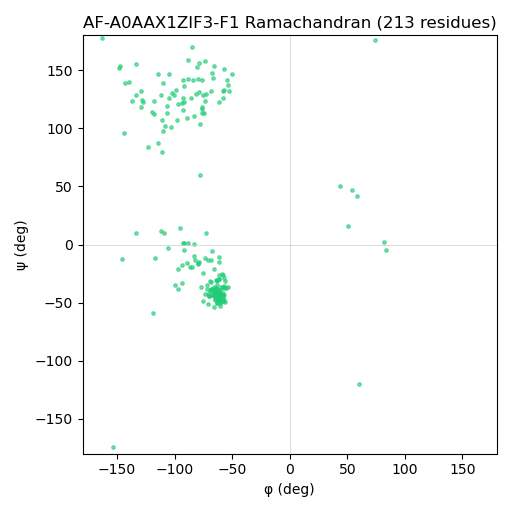6.69 169 SER A N 1
ATOM 1393 C CA . SER A 1 169 ? -16.591 4.753 8.970 1.00 86.69 169 SER A CA 1
ATOM 1394 C C . SER A 1 169 ? -15.081 4.510 8.925 1.00 86.69 169 SER A C 1
ATOM 1396 O O . SER A 1 169 ? -14.672 3.369 9.117 1.00 86.69 169 SER A O 1
ATOM 1398 N N . TYR A 1 170 ? -14.271 5.533 8.638 1.00 91.25 170 TYR A N 1
ATOM 1399 C CA . TYR A 1 170 ? -12.815 5.406 8.496 1.00 91.25 170 TYR A CA 1
ATOM 1400 C C . TYR A 1 170 ? -12.045 6.488 9.255 1.00 91.25 170 TYR A C 1
ATOM 1402 O O . TYR A 1 170 ? -10.843 6.628 9.060 1.00 91.25 170 TYR A O 1
ATOM 1410 N N . SER A 1 171 ? -12.716 7.267 10.103 1.00 90.56 171 SER A N 1
ATOM 1411 C CA . SER A 1 171 ? -12.112 8.412 10.793 1.00 90.56 171 SER A CA 1
ATOM 1412 C C . SER A 1 171 ? -10.948 8.038 11.720 1.00 90.56 171 SER A C 1
ATOM 1414 O O . SER A 1 171 ? -10.042 8.844 11.929 1.00 90.56 171 SER A O 1
ATOM 1416 N N . ASP A 1 172 ? -10.937 6.807 12.230 1.00 93.50 172 ASP A N 1
ATOM 1417 C CA . ASP A 1 172 ? -9.883 6.208 13.049 1.00 93.50 172 ASP A CA 1
ATOM 1418 C C . ASP A 1 172 ? -9.126 5.073 12.333 1.00 93.50 172 ASP A C 1
ATOM 1420 O O . ASP A 1 172 ? -8.321 4.367 12.953 1.00 93.50 172 ASP A O 1
ATOM 1424 N N . ALA A 1 173 ? -9.333 4.917 11.021 1.00 95.19 173 ALA A N 1
ATOM 1425 C CA . ALA A 1 173 ? -8.628 3.926 10.223 1.00 95.19 173 ALA A CA 1
ATOM 1426 C C . ALA A 1 173 ? -7.141 4.259 10.127 1.00 95.19 173 ALA A C 1
ATOM 1428 O O . ALA A 1 173 ? -6.732 5.415 10.001 1.00 95.19 173 ALA A O 1
ATOM 1429 N N . LYS A 1 174 ? -6.312 3.214 10.133 1.00 97.69 174 LYS A N 1
ATOM 1430 C CA . LYS A 1 174 ? -4.887 3.378 9.848 1.00 97.69 174 LYS A CA 1
ATOM 1431 C C . LYS A 1 174 ? -4.688 3.560 8.354 1.00 97.69 174 LYS A C 1
ATOM 1433 O O . LYS A 1 174 ? -5.312 2.848 7.574 1.00 97.69 174 LYS A O 1
ATOM 1438 N N . VAL A 1 175 ? -3.774 4.430 7.947 1.00 97.75 175 VAL A N 1
ATOM 1439 C CA . VAL A 1 175 ? -3.453 4.647 6.530 1.00 97.75 175 VAL A CA 1
ATOM 1440 C C . VAL A 1 175 ? -2.002 4.275 6.253 1.00 97.75 175 VAL A C 1
ATOM 1442 O O . VAL A 1 175 ? -1.074 4.807 6.870 1.00 97.75 175 VAL A O 1
ATOM 1445 N N . ILE A 1 176 ? -1.809 3.362 5.302 1.00 98.31 176 ILE A N 1
ATOM 1446 C CA . ILE A 1 176 ? -0.512 3.037 4.710 1.00 98.31 176 ILE A CA 1
ATOM 1447 C C . ILE A 1 176 ? -0.463 3.650 3.318 1.00 98.31 176 ILE A C 1
ATOM 1449 O O . ILE A 1 176 ? -1.301 3.363 2.471 1.00 98.31 176 ILE A O 1
ATOM 1453 N N . VAL A 1 177 ? 0.563 4.445 3.052 1.00 98.06 177 VAL A N 1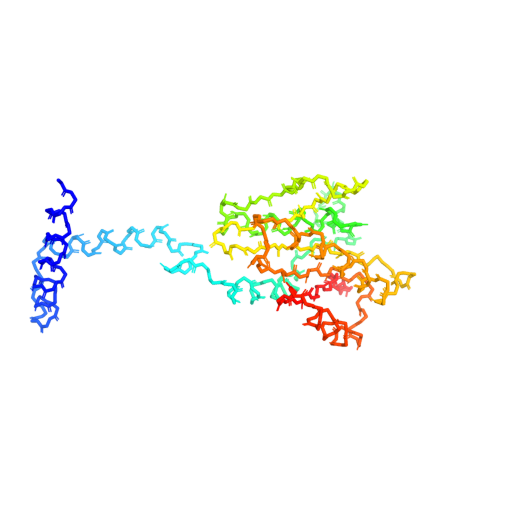
ATOM 1454 C CA . VAL A 1 177 ? 0.863 4.919 1.701 1.00 98.06 177 VAL A CA 1
ATOM 1455 C C . VAL A 1 177 ? 1.865 3.966 1.073 1.00 98.06 177 VAL A C 1
ATOM 1457 O O . VAL A 1 177 ? 2.968 3.796 1.595 1.00 98.06 177 VAL A O 1
ATOM 1460 N N . PHE A 1 178 ? 1.514 3.371 -0.060 1.00 97.75 178 PHE A N 1
ATOM 1461 C CA . PHE A 1 178 ? 2.395 2.507 -0.832 1.00 97.75 178 PHE A CA 1
ATOM 1462 C C . PHE A 1 178 ? 2.781 3.188 -2.147 1.00 97.75 178 PHE A C 1
ATOM 1464 O O . PHE A 1 178 ? 1.989 3.279 -3.081 1.00 97.75 178 PHE A O 1
ATOM 1471 N N . LEU A 1 179 ? 4.027 3.648 -2.240 1.00 96.56 179 LEU A N 1
ATOM 1472 C CA . LEU A 1 179 ? 4.585 4.229 -3.456 1.00 96.56 179 LEU A CA 1
ATOM 1473 C C . LEU A 1 179 ? 5.383 3.182 -4.236 1.00 96.56 179 LEU A C 1
ATOM 1475 O O . LEU A 1 179 ? 6.411 2.698 -3.764 1.00 96.56 179 LEU A O 1
ATOM 1479 N N . TRP A 1 180 ? 4.984 2.917 -5.475 1.00 95.00 180 TRP A N 1
ATOM 1480 C CA . TRP A 1 180 ? 5.831 2.246 -6.457 1.00 95.00 180 TRP A CA 1
ATOM 1481 C C . TRP A 1 180 ? 6.661 3.272 -7.236 1.00 95.00 180 TRP A C 1
ATOM 1483 O O . TRP A 1 180 ? 6.132 4.010 -8.071 1.00 95.00 180 TRP A O 1
ATOM 1493 N N . ASP A 1 181 ? 7.971 3.314 -6.994 1.00 93.50 181 ASP A N 1
ATOM 1494 C CA . ASP A 1 181 ? 8.892 4.221 -7.682 1.00 93.50 181 ASP A CA 1
ATOM 1495 C C . ASP A 1 181 ? 9.604 3.521 -8.846 1.00 93.50 181 ASP A C 1
ATOM 1497 O O . ASP A 1 181 ? 10.515 2.699 -8.672 1.00 93.50 181 ASP A O 1
ATOM 1501 N N . GLN A 1 182 ? 9.206 3.867 -10.070 1.00 90.81 182 GLN A N 1
ATOM 1502 C CA . GLN A 1 182 ? 9.846 3.332 -11.266 1.00 90.81 182 GLN A CA 1
ATOM 1503 C C . GLN A 1 182 ? 11.211 3.968 -11.537 1.00 90.81 182 GLN A C 1
ATOM 1505 O O . GLN A 1 182 ? 12.063 3.333 -12.158 1.00 90.81 182 GLN A O 1
ATOM 1510 N N . THR A 1 183 ? 11.471 5.185 -11.056 1.00 88.50 183 THR A N 1
ATOM 1511 C CA . THR A 1 183 ? 12.755 5.857 -11.322 1.00 88.50 183 THR A CA 1
ATOM 1512 C C . THR A 1 183 ? 13.873 5.374 -10.418 1.00 88.50 183 THR A C 1
ATOM 1514 O O . THR A 1 183 ? 15.040 5.625 -10.712 1.00 88.50 183 THR A O 1
ATOM 1517 N N . ARG A 1 184 ? 13.524 4.695 -9.320 1.00 84.81 184 ARG A N 1
ATOM 1518 C CA . ARG A 1 184 ? 14.461 4.194 -8.316 1.00 84.81 184 ARG A CA 1
ATOM 1519 C C . ARG A 1 184 ? 15.300 5.309 -7.692 1.00 84.81 184 ARG A C 1
ATOM 1521 O O . ARG A 1 184 ? 16.502 5.151 -7.478 1.00 84.81 184 ARG A O 1
ATOM 1528 N N . SER A 1 185 ? 14.671 6.448 -7.401 1.00 85.81 185 SER A N 1
ATOM 1529 C CA . SER A 1 185 ? 15.314 7.638 -6.826 1.00 85.81 185 SER A CA 1
ATOM 1530 C C . SER A 1 185 ? 15.565 7.475 -5.321 1.00 85.81 185 SER A C 1
ATOM 1532 O O . SER A 1 185 ? 15.071 8.252 -4.510 1.00 85.81 185 SER A O 1
ATOM 1534 N N . THR A 1 186 ? 16.352 6.464 -4.940 1.00 84.12 186 THR A N 1
ATOM 1535 C CA . THR A 1 186 ? 16.525 6.016 -3.545 1.00 84.12 186 THR A CA 1
ATOM 1536 C C . THR A 1 186 ? 17.034 7.089 -2.584 1.00 84.12 186 THR A C 1
ATOM 1538 O O . THR A 1 186 ? 16.745 7.014 -1.393 1.00 84.12 186 THR A O 1
ATOM 1541 N N . GLN A 1 187 ? 17.761 8.093 -3.082 1.00 88.38 187 GLN A N 1
ATOM 1542 C CA . GLN A 1 187 ? 18.278 9.206 -2.276 1.00 88.38 187 GLN A CA 1
ATOM 1543 C C . GLN A 1 187 ? 17.156 10.069 -1.673 1.00 88.38 187 GLN A C 1
ATOM 1545 O O . GLN A 1 187 ? 17.308 10.585 -0.571 1.00 88.38 187 GLN A O 1
ATOM 1550 N N . GLU A 1 188 ? 16.012 10.164 -2.353 1.00 90.12 188 GLU A N 1
ATOM 1551 C CA . GLU A 1 188 ? 14.866 10.981 -1.930 1.00 90.12 188 GLU A CA 1
ATOM 1552 C C . GLU A 1 188 ? 13.890 10.211 -1.025 1.00 90.12 188 GLU A C 1
ATOM 1554 O O . GLU A 1 188 ? 13.045 10.801 -0.353 1.00 90.12 188 GLU A O 1
ATOM 1559 N N . HIS A 1 189 ? 13.985 8.876 -0.986 1.00 93.56 189 HIS A N 1
ATOM 1560 C CA . HIS A 1 189 ? 12.977 8.020 -0.347 1.00 93.56 189 HIS A CA 1
ATOM 1561 C C . HIS A 1 189 ? 12.868 8.242 1.158 1.00 93.56 189 HIS A C 1
ATOM 1563 O O . HIS A 1 189 ? 11.764 8.204 1.693 1.00 93.56 189 HIS A O 1
ATOM 1569 N N . ALA A 1 190 ? 13.987 8.479 1.846 1.00 94.19 190 ALA A N 1
ATOM 1570 C CA . ALA A 1 190 ? 13.976 8.718 3.289 1.00 94.19 190 ALA A CA 1
ATOM 1571 C C . ALA A 1 190 ? 13.233 10.019 3.633 1.00 94.19 190 ALA A C 1
ATOM 1573 O O . ALA A 1 190 ? 12.349 10.021 4.491 1.00 94.19 190 ALA A O 1
ATOM 1574 N N . THR A 1 191 ? 13.544 11.098 2.912 1.00 95.31 191 THR A N 1
ATOM 1575 C CA . THR A 1 191 ? 12.886 12.402 3.053 1.00 95.31 191 THR A CA 1
ATOM 1576 C C . THR A 1 191 ? 11.407 12.311 2.698 1.00 95.31 191 THR A C 1
ATOM 1578 O O . THR A 1 191 ? 10.566 12.807 3.445 1.00 95.31 191 THR A O 1
ATOM 1581 N N . PHE A 1 192 ? 11.067 11.618 1.608 1.00 95.81 192 PHE A N 1
ATOM 1582 C CA . PHE A 1 192 ? 9.679 11.408 1.205 1.00 95.81 192 PHE A CA 1
ATOM 1583 C C . PHE A 1 192 ? 8.876 10.657 2.272 1.00 95.81 192 PHE A C 1
ATOM 1585 O O . PHE A 1 192 ? 7.832 11.144 2.698 1.00 95.81 192 PHE A O 1
ATOM 1592 N N . LYS A 1 193 ? 9.383 9.518 2.767 1.00 96.50 193 LYS A N 1
ATOM 1593 C CA . LYS A 1 193 ? 8.727 8.751 3.840 1.00 96.50 193 LYS A CA 1
ATOM 1594 C C . LYS A 1 193 ? 8.506 9.603 5.088 1.00 96.50 193 LYS A C 1
ATOM 1596 O O . LYS A 1 193 ? 7.429 9.553 5.673 1.00 96.50 193 LYS A O 1
ATOM 1601 N N . MET A 1 194 ? 9.504 10.395 5.481 1.00 95.88 194 MET A N 1
ATOM 1602 C CA . MET A 1 194 ? 9.396 11.302 6.626 1.00 95.88 194 MET A CA 1
ATOM 1603 C C . MET A 1 194 ? 8.309 12.361 6.411 1.00 95.88 194 MET A C 1
ATOM 1605 O O . MET A 1 194 ? 7.495 12.584 7.303 1.00 95.88 194 MET A O 1
ATOM 1609 N N . GLY A 1 195 ? 8.260 12.966 5.220 1.00 95.62 195 GLY A N 1
ATOM 1610 C CA . GLY A 1 195 ? 7.228 13.934 4.851 1.00 95.62 195 GLY A CA 1
ATOM 1611 C C . GLY A 1 195 ? 5.824 13.334 4.913 1.00 95.62 195 GLY A C 1
ATOM 1612 O O . GLY A 1 195 ? 4.950 13.898 5.563 1.00 95.62 195 GLY A O 1
ATOM 1613 N N . ILE A 1 196 ? 5.622 12.150 4.332 1.00 97.19 196 ILE A N 1
ATOM 1614 C CA . ILE A 1 196 ? 4.322 11.467 4.348 1.00 97.19 196 ILE A CA 1
ATOM 1615 C C . ILE A 1 196 ? 3.875 11.111 5.768 1.00 97.19 196 ILE A C 1
ATOM 1617 O O . ILE A 1 196 ? 2.743 11.400 6.139 1.00 97.19 196 ILE A O 1
ATOM 1621 N N . LYS A 1 197 ? 4.761 10.552 6.598 1.00 96.69 197 LYS A N 1
ATOM 1622 C CA . LYS A 1 197 ? 4.433 10.190 7.990 1.00 96.69 197 LYS A CA 1
ATOM 1623 C C . LYS A 1 197 ? 4.188 11.398 8.901 1.00 96.69 197 LYS A C 1
ATOM 1625 O O . LYS A 1 197 ? 3.698 11.227 10.011 1.00 96.69 197 LYS A O 1
ATOM 1630 N N . SER A 1 198 ? 4.549 12.607 8.464 1.00 95.19 198 SER A N 1
ATOM 1631 C CA . SER A 1 198 ? 4.231 13.846 9.184 1.00 95.19 198 SER A CA 1
ATOM 1632 C C . SER A 1 198 ? 2.810 14.358 8.917 1.00 95.19 198 SER A C 1
ATOM 1634 O O . SER A 1 198 ? 2.323 15.217 9.652 1.00 95.19 198 SER A O 1
ATOM 1636 N N . ILE A 1 199 ? 2.130 13.828 7.892 1.00 95.00 199 ILE A N 1
ATOM 1637 C CA . ILE A 1 199 ? 0.732 14.146 7.594 1.00 95.00 199 ILE A CA 1
ATOM 1638 C C . ILE A 1 199 ? -0.161 13.469 8.636 1.00 95.00 199 ILE A C 1
ATOM 1640 O O . ILE A 1 199 ? -0.047 12.271 8.899 1.00 95.00 199 ILE A O 1
ATOM 1644 N N . SER A 1 200 ? -1.071 14.245 9.229 1.00 92.62 200 SER A N 1
ATOM 1645 C CA . SER A 1 200 ? -2.011 13.737 10.229 1.00 92.62 200 SER A CA 1
ATOM 1646 C C . SER A 1 200 ? -2.865 12.602 9.660 1.00 92.62 200 SER A C 1
ATOM 1648 O O . SER A 1 200 ? -3.401 12.718 8.560 1.00 92.62 200 SER A O 1
ATOM 1650 N N . GLY A 1 201 ? -2.975 11.508 10.417 1.00 92.94 201 GLY A N 1
ATOM 1651 C CA . GLY A 1 201 ? -3.760 10.336 10.035 1.00 92.94 201 GLY A CA 1
ATOM 1652 C C . GLY A 1 201 ? -3.049 9.337 9.118 1.00 92.94 201 GLY A C 1
ATOM 1653 O O . GLY A 1 201 ? -3.588 8.261 8.883 1.00 92.94 201 GLY A O 1
ATOM 1654 N N . ILE A 1 202 ? -1.828 9.629 8.651 1.00 96.81 202 ILE A N 1
ATOM 1655 C CA . ILE A 1 202 ? -1.001 8.644 7.942 1.00 96.81 202 ILE A CA 1
ATOM 1656 C C . ILE A 1 202 ? -0.084 7.923 8.930 1.00 96.81 202 ILE A C 1
ATOM 1658 O O . ILE A 1 202 ? 0.673 8.547 9.671 1.00 96.81 202 ILE A O 1
ATOM 1662 N N . ASN A 1 203 ? -0.135 6.590 8.936 1.00 97.75 203 ASN A N 1
ATOM 1663 C CA . ASN A 1 203 ? 0.570 5.762 9.916 1.00 97.75 203 ASN A CA 1
ATOM 1664 C C . ASN A 1 203 ? 1.882 5.191 9.372 1.00 97.75 203 ASN A C 1
ATOM 1666 O O . ASN A 1 203 ? 2.849 5.066 10.124 1.00 97.75 203 ASN A O 1
ATOM 1670 N N . GLU A 1 204 ? 1.943 4.855 8.082 1.00 97.88 204 GLU A N 1
ATOM 1671 C CA . GLU A 1 204 ? 3.163 4.328 7.467 1.00 97.88 204 GLU A CA 1
ATOM 1672 C C . GLU A 1 204 ? 3.301 4.721 5.991 1.00 97.88 204 GLU A C 1
ATOM 1674 O O . GLU A 1 204 ? 2.315 4.924 5.284 1.00 97.88 204 GLU A O 1
ATOM 1679 N N . CYS A 1 205 ? 4.546 4.815 5.519 1.00 97.62 205 CYS A N 1
ATOM 1680 C CA . CYS A 1 205 ? 4.886 5.040 4.121 1.00 97.62 205 CYS A CA 1
ATOM 1681 C C . CYS A 1 205 ? 5.908 4.008 3.633 1.00 97.62 205 CYS A C 1
ATOM 1683 O O . CYS A 1 205 ? 7.059 3.940 4.083 1.00 97.62 205 CYS A O 1
ATOM 1685 N N . ILE A 1 206 ? 5.495 3.224 2.647 1.00 96.44 206 ILE A N 1
ATOM 1686 C CA . ILE A 1 206 ? 6.271 2.149 2.049 1.00 96.44 206 ILE A CA 1
ATOM 1687 C C . ILE A 1 206 ? 6.621 2.569 0.632 1.00 96.44 206 ILE A C 1
ATOM 1689 O O . ILE A 1 206 ? 5.761 2.976 -0.140 1.00 96.44 206 ILE A O 1
ATOM 1693 N N . VAL A 1 207 ? 7.905 2.485 0.295 1.00 95.00 207 VAL A N 1
ATOM 1694 C CA . VAL A 1 207 ? 8.393 2.806 -1.047 1.00 95.00 207 VAL A CA 1
ATOM 1695 C C . VAL A 1 207 ? 9.001 1.543 -1.625 1.00 95.00 207 VAL A C 1
ATOM 1697 O O . VAL A 1 207 ? 10.022 1.061 -1.128 1.00 95.00 207 VAL A O 1
ATOM 1700 N N . ALA A 1 208 ? 8.354 1.004 -2.651 1.00 92.69 208 ALA A N 1
ATOM 1701 C CA . ALA A 1 208 ? 8.824 -0.139 -3.405 1.00 92.69 208 ALA A CA 1
ATOM 1702 C C . ALA A 1 208 ? 9.464 0.328 -4.709 1.00 92.69 208 ALA A C 1
ATOM 1704 O O . ALA A 1 208 ? 8.888 1.097 -5.476 1.00 92.69 208 ALA A O 1
ATOM 1705 N N . ASN A 1 209 ? 10.676 -0.150 -4.966 1.00 90.19 209 ASN A N 1
ATOM 1706 C CA . ASN A 1 209 ? 11.356 0.133 -6.219 1.00 90.19 209 ASN A CA 1
ATOM 1707 C C . ASN A 1 209 ? 10.897 -0.843 -7.291 1.00 90.19 209 ASN A C 1
ATOM 1709 O O . ASN A 1 209 ? 10.794 -2.044 -7.030 1.00 90.19 209 ASN A O 1
ATOM 1713 N N . SER A 1 210 ? 10.738 -0.346 -8.519 1.00 84.94 210 SER A N 1
ATOM 1714 C CA . SER A 1 210 ? 10.635 -1.254 -9.659 1.00 84.94 210 SER A CA 1
ATOM 1715 C C . SER A 1 210 ? 11.843 -2.213 -9.698 1.00 84.94 210 SER A C 1
ATOM 1717 O O . SER A 1 210 ? 12.968 -1.798 -9.376 1.00 84.94 210 SER A O 1
ATOM 1719 N N . PRO A 1 211 ? 11.635 -3.494 -10.062 1.00 83.00 211 PRO A N 1
ATOM 1720 C CA . PRO A 1 211 ? 12.704 -4.482 -10.108 1.00 83.00 211 PRO A CA 1
ATOM 1721 C C . PRO A 1 211 ? 13.884 -4.002 -10.948 1.00 83.00 211 PRO A C 1
ATOM 1723 O O . PRO A 1 211 ? 13.727 -3.523 -12.071 1.00 83.00 211 PRO A O 1
ATOM 1726 N N . SER A 1 212 ? 15.090 -4.145 -10.404 1.00 66.69 212 SER A N 1
ATOM 1727 C CA . SER A 1 212 ? 16.310 -3.891 -11.155 1.00 66.69 212 SER A CA 1
ATOM 1728 C C . SER A 1 212 ? 16.577 -5.052 -12.102 1.00 66.69 212 SER A C 1
ATOM 1730 O O . SER A 1 212 ? 16.844 -6.164 -11.645 1.00 66.69 212 SER A O 1
ATOM 1732 N N . PHE A 1 213 ? 16.553 -4.803 -13.405 1.00 62.38 213 PHE A N 1
ATOM 1733 C CA . PHE A 1 213 ? 16.976 -5.802 -14.379 1.00 62.38 213 PHE A CA 1
ATOM 1734 C C . PHE A 1 213 ? 18.506 -5.831 -14.394 1.00 62.38 213 PHE A C 1
ATOM 1736 O O . PHE A 1 213 ? 19.148 -4.899 -14.879 1.00 62.38 213 PHE A O 1
ATOM 1743 N N . ILE A 1 214 ? 19.091 -6.858 -13.776 1.00 42.84 214 ILE A N 1
ATOM 1744 C CA . ILE A 1 214 ? 20.502 -7.185 -13.979 1.00 42.84 214 ILE A CA 1
ATOM 1745 C C . ILE A 1 214 ? 20.572 -7.866 -15.347 1.00 42.84 214 ILE A C 1
ATOM 1747 O O . ILE A 1 214 ? 19.903 -8.879 -15.556 1.00 42.84 214 ILE A O 1
ATOM 1751 N N . ASN A 1 215 ? 21.314 -7.253 -16.271 1.00 37.72 215 ASN A N 1
ATOM 1752 C CA . ASN A 1 215 ? 21.670 -7.855 -17.556 1.00 37.72 215 ASN A CA 1
ATOM 1753 C C . ASN A 1 215 ? 22.650 -9.012 -17.361 1.00 37.72 215 ASN A C 1
ATOM 1755 O O . ASN A 1 215 ? 23.561 -8.858 -16.515 1.00 37.72 215 ASN A O 1
#

Solvent-accessible surface area (backbone atoms only — not comparable to full-atom values): 12577 Å² total; per-residue (Å²): 109,71,70,59,52,54,52,52,51,46,48,41,57,69,48,55,49,49,50,30,63,75,66,74,59,68,51,72,68,56,50,50,50,48,50,50,50,48,54,51,48,51,70,59,46,81,78,45,60,99,82,54,80,51,71,66,53,50,54,53,51,61,63,47,44,48,76,62,42,76,75,59,53,70,49,93,56,50,92,49,95,91,49,75,64,51,65,75,80,76,88,49,38,68,50,51,50,52,49,50,47,68,68,41,38,87,73,38,80,68,53,42,68,65,51,74,48,78,66,58,86,94,43,69,51,63,44,54,31,38,32,65,96,68,43,30,38,39,45,65,43,57,39,80,49,81,88,64,48,72,68,58,50,47,51,51,51,52,51,52,52,54,57,51,42,68,35,84,95,34,51,86,37,42,27,33,39,40,34,40,31,56,68,58,63,65,87,51,48,64,60,49,34,53,55,50,45,67,41,88,72,36,71,42,57,40,78,35,52,55,74,80,84,80,128

pLDDT: mean 84.03, std 13.63, range [37.72, 98.31]

Nearest PDB structures (foldseek):
  6frn-assembly1_A  TM=3.933E-01  e=2.948E+00  Methanothermococcus thermolithotrophicus
  6frm-assembly1_A  TM=3.921E-01  e=4.361E+00  Methanothermococcus thermolithotroph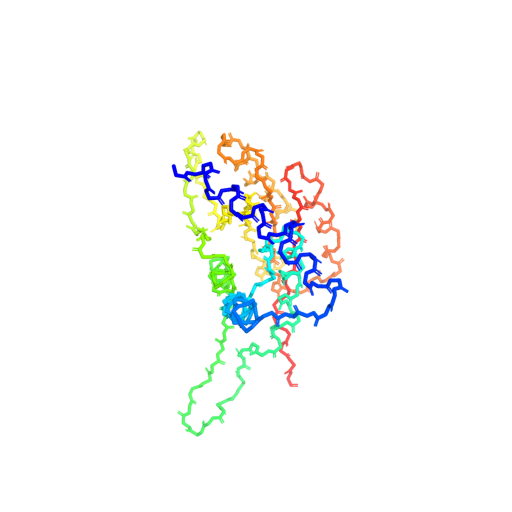icus
  6frn-assembly1_B  TM=3.922E-01  e=4.086E+00  Methanothermococcus thermolithotrophicus
  6frm-assembly2_H  TM=3.900E-01  e=4.086E+00  Methanothermococcus thermolithotrophicus
  6frm-assembly2_F  TM=3.910E-01  e=4.970E+00  Methanothermococcus thermolithotrophicus

Radius of gyration: 23.62 Å; Cα contacts (8 Å, |Δi|>4): 253; chains: 1; bounding box: 48×59×66 Å

InterPro domains:
  IPR040481 DpnII/MboI-like, REase domain [PF18742] (65-211)